Protein AF-A0A5P1E0U4-F1 (afdb_monomer)

Structure (mmCIF, N/CA/C/O backbone):
data_AF-A0A5P1E0U4-F1
#
_entry.id   AF-A0A5P1E0U4-F1
#
loop_
_atom_site.group_PDB
_atom_site.id
_atom_site.type_symbol
_atom_site.label_atom_id
_atom_site.label_alt_id
_atom_site.label_comp_id
_atom_site.label_asym_id
_atom_site.label_entity_id
_atom_site.label_seq_id
_atom_site.pdbx_PDB_ins_code
_atom_site.Cartn_x
_atom_site.Cartn_y
_atom_site.Cartn_z
_atom_site.occupancy
_atom_site.B_iso_or_equiv
_atom_site.auth_seq_id
_atom_site.auth_comp_id
_atom_site.auth_asym_id
_atom_site.auth_atom_id
_atom_site.pdbx_PDB_model_num
ATOM 1 N N . MET A 1 1 ? -29.073 31.171 -30.176 1.00 36.16 1 MET A N 1
ATOM 2 C CA . MET A 1 1 ? -28.224 29.967 -30.060 1.00 36.16 1 MET A CA 1
ATOM 3 C C . MET A 1 1 ? -27.164 30.250 -29.010 1.00 36.16 1 MET A C 1
ATOM 5 O O . MET A 1 1 ? -26.291 31.066 -29.264 1.00 36.16 1 MET A O 1
ATOM 9 N N . ALA A 1 2 ? -27.308 29.684 -27.812 1.00 30.94 2 ALA A N 1
ATOM 10 C CA . ALA A 1 2 ? -26.323 29.817 -26.741 1.00 30.94 2 ALA A CA 1
ATOM 11 C C . ALA A 1 2 ? -25.349 28.634 -26.822 1.00 30.94 2 ALA A C 1
ATOM 13 O O . ALA A 1 2 ? -25.786 27.487 -26.907 1.00 30.94 2 ALA A O 1
ATOM 14 N N . ALA A 1 3 ? -24.048 28.926 -26.853 1.00 30.83 3 ALA A N 1
ATOM 15 C CA . ALA A 1 3 ? -22.994 27.920 -26.882 1.00 30.83 3 ALA A CA 1
ATOM 16 C C . ALA A 1 3 ? -22.966 27.124 -25.561 1.00 30.83 3 ALA A C 1
ATOM 18 O O . ALA A 1 3 ? -23.137 27.721 -24.493 1.00 30.83 3 ALA A O 1
ATOM 19 N N . PRO A 1 4 ? -22.747 25.799 -25.600 1.00 34.47 4 PRO A N 1
ATOM 20 C CA . PRO A 1 4 ? -22.680 24.993 -24.393 1.00 34.47 4 PRO A CA 1
ATOM 21 C C . PRO A 1 4 ? -21.391 25.313 -23.627 1.00 34.47 4 PRO A C 1
ATOM 23 O O . PRO A 1 4 ? -20.289 25.233 -24.168 1.00 34.47 4 PRO A O 1
ATOM 26 N N . GLN A 1 5 ? -21.534 25.683 -22.354 1.00 30.84 5 GLN A N 1
ATOM 27 C CA . GLN A 1 5 ? -20.407 25.843 -21.440 1.00 30.84 5 GLN A CA 1
ATOM 28 C C . GLN A 1 5 ? -19.802 24.469 -21.140 1.00 30.84 5 GLN A C 1
ATOM 30 O O . GLN A 1 5 ? -20.422 23.625 -20.492 1.00 30.84 5 GLN A O 1
ATOM 35 N N . ILE A 1 6 ? -18.577 24.255 -21.614 1.00 38.09 6 ILE A N 1
ATOM 36 C CA . ILE A 1 6 ? -17.740 23.121 -21.229 1.00 38.09 6 ILE A CA 1
ATOM 37 C C . ILE A 1 6 ? -17.381 23.318 -19.752 1.00 38.09 6 ILE A C 1
ATOM 39 O O . ILE A 1 6 ? -16.640 24.240 -19.409 1.00 38.09 6 ILE A O 1
ATOM 43 N N . LYS A 1 7 ? -17.928 22.473 -18.868 1.00 35.12 7 LYS A N 1
ATOM 44 C CA . LYS A 1 7 ? -17.454 22.354 -17.484 1.00 35.12 7 LYS A CA 1
ATOM 45 C C . LYS A 1 7 ? -15.991 21.923 -17.543 1.00 35.12 7 LYS A C 1
ATOM 47 O O . LYS A 1 7 ? -15.702 20.784 -17.891 1.00 35.12 7 LYS A O 1
ATOM 52 N N . GLY A 1 8 ? -15.084 22.850 -17.251 1.00 31.33 8 GLY A N 1
ATOM 53 C CA . GLY A 1 8 ? -13.680 22.530 -17.055 1.00 31.33 8 GLY A CA 1
ATOM 54 C C . GLY A 1 8 ? -13.553 21.567 -15.882 1.00 31.33 8 GLY A C 1
ATOM 55 O O . GLY A 1 8 ? -13.919 21.913 -14.758 1.00 31.33 8 GLY A O 1
ATOM 56 N N . ASP A 1 9 ? -13.065 20.359 -16.153 1.00 34.78 9 ASP A N 1
ATOM 57 C CA . ASP A 1 9 ? -12.584 19.455 -15.119 1.00 34.78 9 ASP A CA 1
ATOM 58 C C . ASP A 1 9 ? -11.524 20.200 -14.306 1.00 34.78 9 ASP A C 1
ATOM 60 O O . ASP A 1 9 ? -10.483 20.601 -14.834 1.00 34.78 9 ASP A O 1
ATOM 64 N N . VAL A 1 10 ? -11.788 20.409 -13.017 1.00 40.38 10 VAL A N 1
ATOM 65 C CA . VAL A 1 10 ? -10.761 20.863 -12.081 1.00 40.38 10 VAL A CA 1
ATOM 66 C C . VAL A 1 10 ? -9.696 19.772 -12.069 1.00 40.38 10 VAL A C 1
ATOM 68 O O . VAL A 1 10 ? -9.921 18.676 -11.552 1.00 40.38 10 VAL A O 1
ATOM 71 N N . VAL A 1 11 ? -8.555 20.042 -12.706 1.00 46.31 11 VAL A N 1
ATOM 72 C CA . VAL A 1 11 ? -7.392 19.159 -12.658 1.00 46.31 11 VAL A CA 1
ATOM 73 C C . VAL A 1 11 ? -6.878 19.210 -11.231 1.00 46.31 11 VAL A C 1
ATOM 75 O O . VAL A 1 11 ? -6.163 20.125 -10.837 1.00 46.31 11 VAL A O 1
ATOM 78 N N . ASP A 1 12 ? -7.313 18.240 -10.444 1.00 55.62 12 ASP A N 1
ATOM 79 C CA . ASP A 1 12 ? -6.811 17.988 -9.109 1.00 55.62 12 ASP A CA 1
ATOM 80 C C . ASP A 1 12 ? -5.329 17.602 -9.230 1.00 55.62 12 ASP A C 1
ATOM 82 O O . ASP A 1 12 ? -4.983 16.504 -9.670 1.00 55.62 12 ASP A O 1
ATOM 86 N N . THR A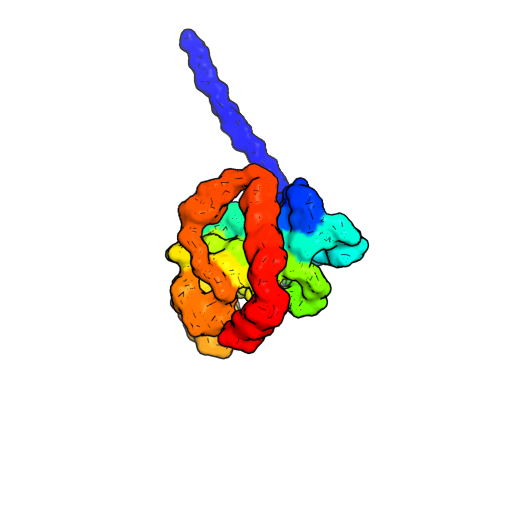 1 13 ? -4.448 18.570 -8.976 1.00 74.00 13 THR A N 1
ATOM 87 C CA . THR A 1 13 ? -2.993 18.433 -9.143 1.0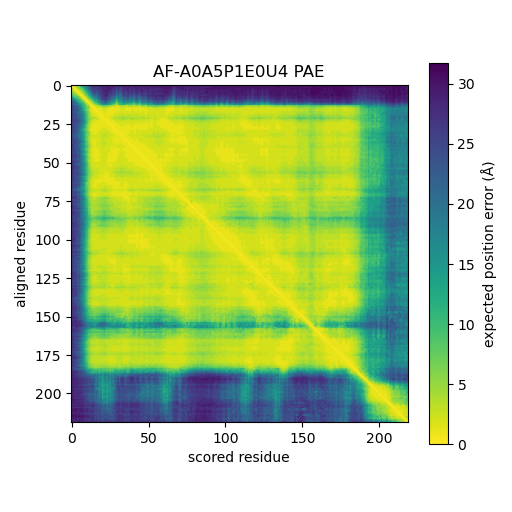0 74.00 13 THR A CA 1
ATOM 88 C C . THR A 1 13 ? -2.356 17.627 -8.019 1.00 74.00 13 THR A C 1
ATOM 90 O O . THR A 1 13 ? -1.194 17.224 -8.129 1.00 74.00 13 THR A O 1
ATOM 93 N N . ASP A 1 14 ? -3.097 17.377 -6.940 1.00 90.25 14 ASP A N 1
ATOM 94 C CA . ASP A 1 14 ? -2.585 16.682 -5.779 1.00 90.25 14 ASP A CA 1
ATOM 95 C C . ASP A 1 14 ? -2.659 15.162 -5.961 1.00 90.25 14 ASP A C 1
ATOM 97 O O . ASP A 1 14 ? -3.725 14.569 -6.114 1.00 90.25 14 ASP A O 1
ATOM 101 N N . GLN A 1 15 ? -1.501 14.506 -5.927 1.00 95.12 15 GLN A N 1
ATOM 102 C CA . GLN A 1 15 ? -1.381 13.070 -6.183 1.00 95.12 15 GLN A CA 1
ATOM 103 C C . GLN A 1 15 ? -1.814 12.206 -4.986 1.00 95.12 15 GLN A C 1
ATOM 105 O O . GLN A 1 15 ? -2.039 11.005 -5.154 1.00 95.12 15 GLN A O 1
ATOM 110 N N . VAL A 1 16 ? -1.941 12.795 -3.789 1.00 97.31 16 VAL A N 1
ATOM 111 C CA . VAL A 1 16 ? -2.485 12.131 -2.593 1.00 97.31 16 VAL A CA 1
ATOM 112 C C . VAL A 1 16 ? -3.471 13.068 -1.907 1.00 97.31 16 VAL A C 1
ATOM 114 O O . VAL A 1 16 ? -3.064 14.038 -1.270 1.00 97.31 16 VAL A O 1
ATOM 117 N N . LEU A 1 17 ? -4.761 12.758 -1.993 1.00 96.81 17 LEU A N 1
ATOM 118 C CA . LEU A 1 17 ? -5.803 13.539 -1.329 1.00 96.81 17 LEU A CA 1
ATOM 119 C C . LEU A 1 17 ? -5.915 13.129 0.129 1.00 96.81 17 LEU A C 1
ATOM 121 O O . LEU A 1 17 ? -5.839 11.943 0.457 1.00 96.81 17 LEU A O 1
ATOM 125 N N . VAL A 1 18 ? -6.123 14.119 0.985 1.00 95.75 18 VAL A N 1
ATOM 126 C CA . VAL A 1 18 ? -6.242 13.944 2.428 1.00 95.75 18 VAL A CA 1
ATOM 127 C C . VAL A 1 18 ? -7.605 14.452 2.859 1.00 95.75 18 VAL A C 1
ATOM 129 O O . VAL A 1 18 ? -7.972 15.585 2.562 1.00 95.75 18 VAL A O 1
ATOM 132 N N . GLU A 1 19 ? -8.349 13.611 3.565 1.00 93.94 19 GLU A N 1
ATOM 133 C CA . GLU A 1 19 ? -9.633 13.974 4.148 1.00 93.94 19 GLU A CA 1
ATOM 134 C C . GLU A 1 19 ? -9.656 13.600 5.632 1.00 93.94 19 GLU A C 1
ATOM 136 O O . GLU A 1 19 ? -9.328 12.474 6.019 1.00 93.94 19 GLU A O 1
ATOM 141 N N . GLU A 1 20 ? -10.054 14.551 6.475 1.00 91.81 20 GLU A N 1
ATOM 142 C CA . GLU A 1 20 ? -10.131 14.369 7.922 1.00 91.81 20 GLU A CA 1
ATOM 143 C C . GLU A 1 20 ? -11.591 14.230 8.352 1.00 91.81 20 GLU A C 1
ATOM 145 O O . GLU A 1 20 ? -12.394 15.151 8.217 1.00 91.81 20 GLU A O 1
ATOM 150 N N . LYS A 1 21 ? -11.945 13.053 8.875 1.00 86.31 21 LYS A N 1
ATOM 151 C CA . LYS A 1 21 ? -13.299 12.726 9.338 1.00 86.31 21 LYS A CA 1
ATOM 152 C C . LYS A 1 21 ? -13.264 12.372 10.813 1.00 86.31 21 LYS A C 1
ATOM 154 O O . LYS A 1 21 ? -13.061 11.216 11.186 1.00 86.31 21 LYS A O 1
ATOM 159 N N . GLY A 1 22 ? -13.421 13.384 11.663 1.00 89.81 22 GLY A N 1
ATOM 160 C CA . GLY A 1 22 ? -13.278 13.226 13.109 1.00 89.81 22 GLY A CA 1
ATOM 161 C C . GLY A 1 22 ? -11.896 12.667 13.461 1.00 89.81 22 GLY A C 1
ATOM 162 O O . GLY A 1 22 ? -10.875 13.300 13.198 1.00 89.81 22 GLY A O 1
ATOM 163 N N . CYS A 1 23 ? -11.853 11.457 14.023 1.00 88.50 23 CYS A N 1
ATOM 164 C CA . CYS A 1 23 ? -10.598 10.788 14.372 1.00 88.50 23 CYS A CA 1
ATOM 165 C C . CYS A 1 23 ? -9.964 9.964 13.237 1.00 88.50 23 CYS A C 1
ATOM 167 O O . CYS A 1 23 ? -8.940 9.309 13.447 1.00 88.50 23 CYS A O 1
ATOM 169 N N . VAL A 1 24 ? -10.561 9.975 12.045 1.00 90.19 24 VAL A N 1
ATOM 170 C CA . VAL A 1 24 ? -10.097 9.211 10.885 1.00 90.19 24 VAL A CA 1
ATOM 171 C C . VAL A 1 24 ? -9.377 10.120 9.900 1.00 90.19 24 VAL A C 1
ATOM 173 O O . VAL A 1 24 ? -9.800 11.252 9.652 1.00 90.19 24 VAL A O 1
ATOM 176 N N . ARG A 1 25 ? -8.283 9.613 9.334 1.00 95.00 25 ARG A N 1
ATOM 177 C CA . ARG A 1 25 ? -7.539 10.238 8.238 1.00 95.00 25 ARG A CA 1
ATOM 178 C C . ARG A 1 25 ? -7.640 9.355 7.008 1.00 95.00 25 ARG A C 1
ATOM 180 O O . ARG A 1 25 ? -7.196 8.211 7.035 1.00 95.00 25 ARG A O 1
ATOM 187 N N . VAL A 1 26 ? -8.255 9.867 5.950 1.00 95.56 26 VAL A N 1
ATOM 188 C CA . VAL A 1 26 ? -8.444 9.146 4.691 1.00 95.56 26 VAL A CA 1
ATOM 189 C C . VAL A 1 26 ? -7.425 9.657 3.682 1.00 95.56 26 VAL A C 1
ATOM 191 O O . VAL A 1 26 ? -7.445 10.825 3.302 1.00 95.56 26 VAL A O 1
ATOM 194 N N . LEU A 1 27 ? -6.539 8.767 3.251 1.00 97.25 27 LEU A N 1
ATOM 195 C CA . LEU A 1 27 ? -5.505 9.001 2.256 1.00 97.25 27 LEU A CA 1
ATOM 196 C C . LEU A 1 27 ? -5.943 8.359 0.939 1.00 97.25 27 LEU A C 1
ATOM 198 O O . LEU A 1 27 ? -6.134 7.145 0.860 1.00 97.25 27 LEU A O 1
ATOM 202 N N . THR A 1 28 ? -6.127 9.174 -0.097 1.00 97.31 28 THR A N 1
ATOM 203 C CA . THR A 1 28 ? -6.562 8.701 -1.417 1.00 97.31 28 THR A CA 1
ATOM 204 C C . THR A 1 28 ? -5.460 8.895 -2.445 1.00 97.31 28 THR A C 1
ATOM 206 O O . THR A 1 28 ? -5.092 10.028 -2.747 1.00 97.31 28 THR A O 1
ATOM 209 N N . LEU A 1 29 ? -4.968 7.803 -3.027 1.00 97.94 29 LEU A N 1
ATOM 210 C CA . LEU A 1 29 ? -4.035 7.850 -4.150 1.00 97.94 29 LEU A CA 1
ATOM 211 C C . LEU A 1 29 ? -4.781 8.365 -5.393 1.00 97.94 29 LEU A C 1
ATOM 213 O O . LEU A 1 29 ? -5.797 7.794 -5.794 1.00 97.94 29 LEU A O 1
ATOM 217 N N . ASN A 1 30 ? -4.313 9.473 -5.970 1.00 97.06 30 ASN A N 1
ATOM 218 C CA . ASN A 1 30 ? -5.029 10.266 -6.976 1.00 97.06 30 ASN A CA 1
ATOM 219 C C . ASN A 1 30 ? -4.198 10.448 -8.254 1.00 97.06 30 ASN A C 1
ATOM 221 O O . ASN A 1 30 ? -3.978 11.553 -8.739 1.00 97.06 30 ASN A O 1
ATOM 225 N N . ARG A 1 31 ? -3.745 9.333 -8.832 1.00 96.56 31 ARG A N 1
ATOM 226 C CA . ARG A 1 31 ? -3.179 9.271 -10.190 1.00 96.56 31 ARG A CA 1
ATOM 227 C C . ARG A 1 31 ? -3.904 8.206 -11.027 1.00 96.56 31 ARG A C 1
ATOM 229 O O . ARG A 1 31 ? -3.262 7.298 -11.558 1.00 96.56 31 ARG A O 1
ATOM 236 N N . PRO A 1 32 ? -5.240 8.289 -11.195 1.00 96.00 32 PRO A N 1
ATOM 237 C CA . PRO A 1 32 ? -6.030 7.218 -11.813 1.00 96.00 32 PRO A CA 1
ATOM 238 C C . PRO A 1 32 ? -5.604 6.896 -13.254 1.00 96.00 32 PRO A C 1
ATOM 240 O O . PRO A 1 32 ? -5.688 5.745 -13.682 1.00 96.00 32 PRO A O 1
ATOM 243 N N . ARG A 1 33 ? -5.092 7.891 -13.998 1.00 94.75 33 ARG A N 1
ATOM 244 C CA . ARG A 1 33 ? -4.566 7.710 -15.364 1.00 94.75 33 ARG A CA 1
ATOM 245 C C . ARG A 1 33 ? -3.331 6.801 -15.408 1.00 94.75 33 ARG A C 1
ATOM 247 O O . ARG A 1 33 ? -3.153 6.090 -16.388 1.00 94.75 33 ARG A O 1
ATOM 254 N N . GLN A 1 34 ? -2.521 6.794 -14.348 1.00 95.81 34 GLN A N 1
ATOM 255 C CA . GLN A 1 34 ? -1.357 5.916 -14.174 1.00 95.81 34 GLN A CA 1
ATOM 256 C C . GLN A 1 34 ? -1.650 4.769 -13.197 1.00 95.81 34 GLN A C 1
ATOM 258 O O . GLN A 1 34 ? -0.733 4.256 -12.567 1.00 95.81 34 GLN A O 1
ATOM 263 N N . LEU A 1 35 ? -2.923 4.389 -13.018 1.00 96.44 35 LEU A N 1
ATOM 264 C CA . LEU A 1 35 ? -3.323 3.324 -12.086 1.00 96.44 35 LEU A CA 1
ATOM 265 C C . LEU A 1 35 ? -2.804 3.537 -10.653 1.00 96.44 35 LEU A C 1
ATOM 267 O O . LEU A 1 35 ? -2.487 2.581 -9.948 1.00 96.44 35 LEU A O 1
ATOM 271 N N . ASN A 1 36 ? -2.702 4.800 -10.236 1.00 97.56 36 ASN A N 1
ATOM 272 C CA . ASN A 1 36 ? -2.176 5.202 -8.935 1.00 97.56 36 ASN A CA 1
ATOM 273 C C . ASN A 1 36 ? -0.736 4.737 -8.663 1.00 97.56 36 ASN A C 1
ATOM 275 O O . ASN A 1 36 ? -0.371 4.573 -7.504 1.00 97.56 36 ASN A O 1
ATOM 279 N N . ALA A 1 37 ? 0.083 4.569 -9.709 1.00 96.69 37 ALA A N 1
ATOM 280 C CA . ALA A 1 37 ? 1.499 4.251 -9.555 1.00 96.69 37 ALA A CA 1
ATOM 281 C C . ALA A 1 37 ? 2.215 5.274 -8.650 1.00 96.69 37 ALA A C 1
ATOM 283 O O . ALA A 1 37 ? 2.064 6.493 -8.828 1.00 96.69 37 ALA A O 1
ATOM 284 N N . LEU A 1 38 ? 2.996 4.781 -7.687 1.00 96.31 38 LEU A N 1
ATOM 285 C CA . LEU A 1 38 ? 3.675 5.586 -6.675 1.00 96.31 38 LEU A CA 1
ATOM 286 C C . LEU A 1 38 ? 4.815 6.386 -7.305 1.00 96.31 38 LEU A C 1
ATOM 288 O O . LEU A 1 38 ? 5.848 5.839 -7.690 1.00 96.31 38 LEU A O 1
ATOM 292 N N . SER A 1 39 ? 4.631 7.703 -7.388 1.00 95.25 39 SER A N 1
ATOM 293 C CA . SER A 1 39 ? 5.715 8.629 -7.709 1.00 95.25 39 SER A CA 1
ATOM 294 C C . SER A 1 39 ? 6.583 8.900 -6.476 1.00 95.25 39 SER A C 1
ATOM 296 O O . SER A 1 39 ? 6.133 8.762 -5.336 1.00 95.25 39 SER A O 1
ATOM 298 N N . SER A 1 40 ? 7.794 9.417 -6.696 1.00 94.19 40 SER A N 1
ATOM 299 C CA . SER A 1 40 ? 8.645 9.951 -5.620 1.00 94.19 40 SER A CA 1
ATOM 300 C C . SER A 1 40 ? 7.906 10.981 -4.747 1.00 94.19 40 SER A C 1
ATOM 302 O O . SER A 1 40 ? 7.976 10.946 -3.519 1.00 94.19 40 SER A O 1
ATOM 304 N N . GLN A 1 41 ? 7.113 11.860 -5.371 1.00 94.88 41 GLN A N 1
ATOM 305 C CA . GLN A 1 41 ? 6.333 12.878 -4.666 1.00 94.88 41 GLN A CA 1
ATOM 306 C C . GLN A 1 41 ? 5.252 12.259 -3.770 1.00 94.88 41 GLN A C 1
ATOM 308 O O . GLN A 1 41 ? 5.063 12.718 -2.642 1.00 94.88 41 GLN A O 1
ATOM 313 N N . MET A 1 42 ? 4.563 11.216 -4.244 1.00 97.19 42 MET A N 1
ATOM 314 C CA . MET A 1 42 ? 3.572 10.490 -3.447 1.00 97.19 42 MET A CA 1
ATOM 315 C C . MET A 1 42 ? 4.224 9.806 -2.252 1.00 97.19 42 MET A C 1
ATOM 317 O O . MET A 1 42 ? 3.737 9.971 -1.138 1.00 97.19 42 MET A O 1
ATOM 321 N N . ILE A 1 43 ? 5.341 9.102 -2.461 1.00 97.12 43 ILE A N 1
ATOM 322 C CA . ILE A 1 43 ? 6.070 8.394 -1.398 1.00 97.12 43 ILE A CA 1
ATOM 323 C C . ILE A 1 43 ? 6.495 9.379 -0.302 1.00 97.12 43 ILE A C 1
ATOM 325 O O . ILE A 1 43 ? 6.168 9.190 0.868 1.00 97.12 43 ILE A O 1
ATOM 329 N N . LEU A 1 44 ? 7.141 10.487 -0.676 1.00 97.00 44 LEU A N 1
ATOM 330 C CA . LEU A 1 44 ? 7.568 11.518 0.276 1.00 97.00 44 LEU A CA 1
ATOM 331 C C . LEU A 1 44 ? 6.388 12.179 1.000 1.00 97.00 44 LEU A C 1
ATOM 333 O O . LEU A 1 44 ? 6.498 12.528 2.177 1.00 97.00 44 LEU A O 1
ATOM 337 N N . LYS A 1 45 ? 5.255 12.370 0.317 1.00 97.62 45 LYS A N 1
ATOM 338 C CA . LYS A 1 45 ? 4.044 12.911 0.938 1.00 97.62 45 LYS A CA 1
ATOM 339 C C . LYS A 1 45 ? 3.434 11.923 1.932 1.00 97.62 45 LYS A C 1
ATOM 341 O O . LYS A 1 45 ? 3.097 12.333 3.039 1.00 97.62 45 LYS A O 1
ATOM 346 N N . LEU A 1 46 ? 3.340 10.642 1.579 1.00 97.88 46 LEU A N 1
ATOM 347 C CA . LEU A 1 46 ? 2.858 9.593 2.477 1.00 97.88 46 LEU A CA 1
ATOM 348 C C . LEU A 1 46 ? 3.758 9.479 3.712 1.00 97.88 46 LEU A C 1
ATOM 350 O O . LEU A 1 46 ? 3.241 9.526 4.821 1.00 97.88 46 LEU A O 1
ATOM 354 N N . LEU A 1 47 ? 5.085 9.472 3.551 1.00 97.56 47 LEU A N 1
ATOM 355 C CA . LEU A 1 47 ? 6.035 9.487 4.673 1.00 97.56 47 LEU A CA 1
ATOM 356 C C . LEU A 1 47 ? 5.754 10.624 5.663 1.00 97.56 47 LEU A C 1
ATOM 358 O O . LEU A 1 47 ? 5.673 10.401 6.874 1.00 97.56 47 LEU A O 1
ATOM 362 N N . LYS A 1 48 ? 5.561 11.844 5.148 1.00 97.94 48 LYS A N 1
ATOM 363 C CA . LYS A 1 48 ? 5.218 13.013 5.970 1.00 97.94 48 LYS A CA 1
ATOM 364 C C . LYS A 1 48 ? 3.885 12.824 6.692 1.00 97.94 48 LYS A C 1
ATOM 366 O O . LYS A 1 48 ? 3.811 13.107 7.884 1.00 97.94 48 LYS A O 1
ATOM 371 N N . LEU A 1 49 ? 2.858 12.337 5.995 1.00 97.75 49 LEU A N 1
ATOM 372 C CA . LEU A 1 49 ? 1.521 12.133 6.559 1.00 97.75 49 LEU A CA 1
ATOM 373 C C . LEU A 1 49 ? 1.515 11.052 7.642 1.00 97.75 49 LEU A C 1
ATOM 375 O O . LEU A 1 49 ? 1.020 11.308 8.734 1.00 97.75 49 LEU A O 1
ATOM 379 N N . PHE A 1 50 ? 2.110 9.884 7.390 1.00 97.38 50 PHE A N 1
ATOM 380 C CA . PHE A 1 50 ? 2.205 8.811 8.383 1.00 97.38 50 PHE A CA 1
ATOM 381 C C . PHE A 1 50 ? 2.980 9.273 9.622 1.00 97.38 50 PHE A C 1
ATOM 383 O O . PHE A 1 50 ? 2.493 9.120 10.742 1.00 97.38 50 PHE A O 1
ATOM 390 N N . THR A 1 51 ? 4.123 9.939 9.443 1.00 97.06 51 THR A N 1
ATOM 391 C CA . THR A 1 51 ? 4.921 10.453 10.570 1.00 97.06 51 THR A CA 1
ATOM 392 C C . THR A 1 51 ? 4.171 11.524 11.371 1.00 97.06 51 THR A C 1
ATOM 394 O O . THR A 1 51 ? 4.245 11.557 12.601 1.00 97.06 51 THR A O 1
ATOM 397 N N . ALA A 1 52 ? 3.444 12.418 10.694 1.00 97.25 52 ALA A N 1
ATOM 398 C CA . ALA A 1 52 ? 2.658 13.461 11.348 1.00 97.25 52 ALA A CA 1
ATOM 399 C C . ALA A 1 52 ? 1.465 12.868 12.110 1.00 97.25 52 ALA A C 1
ATOM 401 O O . ALA A 1 52 ? 1.271 13.164 13.291 1.00 97.25 52 ALA A O 1
ATOM 402 N N . TYR A 1 53 ? 0.702 11.985 11.465 1.00 97.19 53 TYR A N 1
ATOM 403 C CA . TYR A 1 53 ? -0.483 11.381 12.063 1.00 97.19 53 TYR A CA 1
ATOM 404 C C . TYR A 1 53 ? -0.172 10.384 13.159 1.00 97.19 53 TYR A C 1
ATOM 406 O O . TYR A 1 53 ? -1.038 10.146 13.991 1.00 97.19 53 TYR A O 1
ATOM 414 N N . GLU A 1 54 ? 1.045 9.857 13.245 1.00 94.88 54 GLU A N 1
ATOM 415 C CA . GLU A 1 54 ? 1.451 9.048 14.390 1.00 94.88 54 GLU A CA 1
ATOM 416 C C . GLU A 1 54 ? 1.485 9.889 15.673 1.00 94.88 54 GLU A C 1
ATOM 418 O O . GLU A 1 54 ? 0.947 9.485 16.706 1.00 94.88 54 GLU A O 1
ATOM 423 N N . LYS A 1 55 ? 2.015 11.111 15.574 1.00 95.88 55 LYS A N 1
ATOM 424 C CA . LYS A 1 55 ? 2.153 12.054 16.693 1.00 95.88 55 LYS A CA 1
ATOM 425 C C . LYS A 1 55 ? 0.862 12.810 17.015 1.00 95.88 55 LYS A C 1
ATOM 427 O O . LYS A 1 55 ? 0.726 13.325 18.120 1.00 95.88 55 LYS A O 1
ATOM 432 N N . ASP A 1 56 ? -0.087 12.869 16.083 1.00 96.56 56 ASP A N 1
ATOM 433 C CA . ASP A 1 56 ? -1.369 13.556 16.266 1.00 96.56 56 ASP A CA 1
ATOM 434 C C . ASP A 1 56 ? -2.319 12.747 17.177 1.00 96.56 56 ASP A C 1
ATOM 436 O O . ASP A 1 56 ? -2.814 11.693 16.766 1.00 96.56 56 ASP A O 1
ATOM 440 N N . PRO A 1 57 ? -2.647 13.204 18.401 1.00 94.50 57 PRO A N 1
ATOM 441 C CA . PRO A 1 57 ? -3.538 12.468 19.295 1.00 94.50 57 PRO A CA 1
ATOM 442 C C . PRO A 1 57 ? -4.982 12.381 18.779 1.00 94.50 57 PRO A C 1
ATOM 444 O O . PRO A 1 57 ? -5.725 11.512 19.246 1.00 94.50 57 PRO A O 1
ATOM 447 N N . THR A 1 58 ? -5.388 13.240 17.841 1.00 93.88 58 THR A N 1
ATOM 448 C CA . THR A 1 58 ? -6.739 13.252 17.267 1.00 93.88 58 THR A CA 1
ATOM 449 C C . THR A 1 58 ? -6.903 12.206 16.163 1.00 93.88 58 THR A C 1
ATOM 451 O O . THR A 1 58 ? -7.981 11.627 16.034 1.00 93.88 58 THR A O 1
ATOM 454 N N . ALA A 1 59 ? -5.832 11.871 15.437 1.00 93.81 59 ALA A N 1
ATOM 455 C CA . ALA A 1 59 ? -5.813 10.764 14.488 1.00 93.81 59 ALA A CA 1
ATOM 456 C C . ALA A 1 59 ? -5.744 9.421 15.237 1.00 93.81 59 ALA A C 1
ATOM 458 O O . ALA A 1 59 ? -4.778 9.130 15.948 1.00 93.81 59 ALA A O 1
ATOM 459 N N . LYS A 1 60 ? -6.779 8.591 15.085 1.00 91.25 60 LYS A N 1
ATOM 460 C CA . LYS A 1 60 ? -6.888 7.252 15.694 1.00 91.25 60 LYS A CA 1
ATOM 461 C C . LYS A 1 60 ? -6.883 6.119 14.669 1.00 91.25 60 LYS A C 1
ATOM 463 O O . LYS A 1 60 ? -6.609 4.985 15.045 1.00 91.25 60 LYS A O 1
ATOM 468 N N . LEU A 1 61 ? -7.192 6.418 13.410 1.00 90.56 61 LEU A N 1
ATOM 469 C CA . LEU A 1 61 ? -7.311 5.445 12.327 1.00 90.56 61 LEU A CA 1
ATOM 470 C C . LEU A 1 61 ? -6.885 6.090 11.010 1.00 90.56 61 LEU A C 1
ATOM 472 O O . LEU A 1 61 ? -7.333 7.195 10.692 1.00 90.56 61 LEU A O 1
ATOM 476 N N . LEU A 1 62 ? -6.065 5.381 10.240 1.00 96.06 62 LEU A N 1
ATOM 477 C CA . LEU A 1 62 ? -5.749 5.750 8.865 1.00 96.06 62 LEU A CA 1
ATOM 478 C C . LEU A 1 62 ? -6.499 4.823 7.911 1.00 96.06 62 LEU A C 1
ATOM 480 O O . LEU A 1 62 ? -6.549 3.611 8.108 1.00 96.06 62 LEU A O 1
ATOM 484 N N . ILE A 1 63 ? -7.073 5.401 6.866 1.00 95.75 63 ILE A N 1
ATOM 485 C CA . ILE A 1 63 ? -7.679 4.674 5.757 1.00 95.75 63 ILE A CA 1
ATOM 486 C C . ILE A 1 63 ? -6.885 5.007 4.507 1.00 95.75 63 ILE A C 1
ATOM 488 O O . ILE A 1 63 ? -6.692 6.182 4.212 1.00 95.75 63 ILE A O 1
ATOM 492 N N . MET A 1 64 ? -6.480 3.996 3.746 1.00 96.56 64 MET A N 1
ATOM 493 C CA . MET A 1 64 ? -5.860 4.180 2.443 1.00 96.56 64 MET A CA 1
ATOM 494 C C . MET A 1 64 ? -6.718 3.573 1.341 1.00 96.56 64 MET A C 1
ATOM 496 O O . MET A 1 64 ? -7.182 2.437 1.449 1.00 96.56 64 MET A O 1
ATOM 500 N N . LYS A 1 65 ? -6.931 4.335 0.269 1.00 95.56 65 LYS A N 1
ATOM 501 C CA . LYS A 1 65 ? -7.692 3.902 -0.909 1.00 95.56 65 LYS A CA 1
ATOM 502 C C . LYS A 1 65 ? -7.102 4.489 -2.190 1.00 95.56 65 LYS A C 1
ATOM 504 O O . LYS A 1 65 ? -6.428 5.515 -2.151 1.00 95.56 65 LYS A O 1
ATOM 509 N N . GLY A 1 66 ? -7.381 3.866 -3.328 1.00 96.00 66 GLY A N 1
ATOM 510 C CA . GLY A 1 66 ? -7.072 4.428 -4.644 1.00 96.00 66 GLY A CA 1
ATOM 511 C C . GLY A 1 66 ? -8.301 5.059 -5.289 1.00 96.00 66 GLY A C 1
ATOM 512 O O . GLY A 1 66 ? -9.428 4.618 -5.065 1.00 96.00 66 GLY A O 1
ATOM 513 N N . LYS A 1 67 ? -8.098 6.104 -6.092 1.00 94.62 67 LYS A N 1
ATOM 514 C CA . LYS A 1 67 ? -9.144 6.667 -6.951 1.00 94.62 67 LYS A CA 1
ATOM 515 C C . LYS A 1 67 ? -9.197 5.919 -8.281 1.00 94.62 67 LYS A C 1
ATOM 517 O O . LYS A 1 67 ? -8.165 5.676 -8.906 1.00 94.62 67 LYS A O 1
ATOM 522 N N . GLY A 1 68 ? -10.405 5.650 -8.769 1.00 92.94 68 GLY A N 1
ATOM 523 C CA . GLY A 1 68 ? -10.626 5.017 -10.068 1.00 92.94 68 GLY A CA 1
ATOM 524 C C . GLY A 1 68 ? -10.485 3.496 -10.016 1.00 92.94 68 GLY A C 1
ATOM 525 O O . GLY A 1 68 ? -10.882 2.864 -9.046 1.00 92.94 68 GLY A O 1
ATOM 526 N N . ARG A 1 69 ? -9.950 2.903 -11.088 1.00 94.00 69 ARG A N 1
ATOM 527 C CA . ARG A 1 69 ? -9.972 1.444 -11.321 1.00 94.00 69 ARG A CA 1
ATOM 528 C C . ARG A 1 69 ? -8.870 0.637 -10.620 1.00 94.00 69 ARG A C 1
ATOM 530 O O . ARG A 1 69 ? -8.742 -0.554 -10.881 1.00 94.00 69 ARG A O 1
ATOM 537 N N . ALA A 1 70 ? -8.016 1.280 -9.834 1.00 96.69 70 ALA A N 1
ATOM 538 C CA . ALA A 1 70 ? -6.901 0.625 -9.163 1.00 96.69 70 ALA A CA 1
ATOM 539 C C . ALA A 1 70 ? -6.703 1.211 -7.775 1.00 96.69 70 ALA A C 1
ATOM 541 O O . ALA A 1 70 ? -6.848 2.420 -7.587 1.00 96.69 70 ALA A O 1
ATOM 542 N N . PHE A 1 71 ? -6.277 0.372 -6.839 1.00 97.56 71 PHE A N 1
ATOM 543 C CA . PHE A 1 71 ? -5.717 0.849 -5.592 1.00 97.56 71 PHE A CA 1
ATOM 544 C C . PHE A 1 71 ? -4.356 1.488 -5.884 1.00 97.56 71 PHE A C 1
ATOM 546 O O . PHE A 1 71 ? -4.208 2.698 -5.729 1.00 97.56 71 PHE A O 1
ATOM 553 N N . CYS A 1 72 ? -3.408 0.688 -6.380 1.00 97.62 72 CYS A N 1
ATOM 554 C CA . CYS A 1 72 ? -2.065 1.101 -6.779 1.00 97.62 72 CYS A CA 1
ATOM 555 C C . CYS A 1 72 ? -1.392 -0.014 -7.594 1.00 97.62 72 CYS A C 1
ATOM 557 O O . CYS A 1 72 ? -1.249 -1.136 -7.111 1.00 97.62 72 CYS A O 1
ATOM 559 N N . ALA A 1 73 ? -0.941 0.301 -8.809 1.00 95.25 73 ALA A N 1
ATOM 560 C CA . ALA A 1 73 ? -0.274 -0.650 -9.705 1.00 95.25 73 ALA A CA 1
ATOM 561 C C . ALA A 1 73 ? 1.260 -0.720 -9.543 1.00 95.25 73 ALA A C 1
ATOM 563 O O . ALA A 1 73 ? 1.946 -1.175 -10.454 1.00 95.25 73 ALA A O 1
ATOM 564 N N . GLY A 1 74 ? 1.801 -0.266 -8.410 1.00 92.81 74 GLY A N 1
ATOM 565 C CA . GLY A 1 74 ? 3.229 -0.353 -8.095 1.00 92.81 74 GLY A CA 1
ATOM 566 C C . GLY A 1 74 ? 3.957 0.982 -8.134 1.00 92.81 74 GLY A C 1
ATOM 567 O O . GLY A 1 74 ? 3.341 2.045 -8.162 1.00 92.81 74 GLY A O 1
ATOM 568 N N . SER A 1 75 ? 5.284 0.934 -8.089 1.00 91.62 75 SER A N 1
ATOM 569 C CA . SER A 1 75 ? 6.133 2.123 -8.195 1.00 91.62 75 SER A CA 1
ATOM 570 C C . SER A 1 75 ? 6.170 2.637 -9.635 1.00 91.62 75 SER A C 1
ATOM 572 O O . SER A 1 75 ? 6.015 1.870 -10.584 1.00 91.62 75 SER A O 1
ATOM 574 N N . ASP A 1 76 ? 6.394 3.937 -9.826 1.00 91.69 76 ASP A N 1
ATOM 575 C CA . ASP A 1 76 ? 6.549 4.544 -11.154 1.00 91.69 76 ASP A CA 1
ATOM 576 C C . ASP A 1 76 ? 7.928 4.196 -11.760 1.00 91.69 76 ASP A C 1
ATOM 578 O O . ASP A 1 76 ? 8.830 5.032 -11.869 1.00 91.69 76 ASP A O 1
ATOM 582 N N . VAL A 1 77 ? 8.115 2.916 -12.111 1.00 87.50 77 VAL A N 1
ATOM 583 C CA . VAL A 1 77 ? 9.389 2.364 -12.605 1.00 87.50 77 VAL A CA 1
ATOM 584 C C . VAL A 1 77 ? 9.807 3.032 -13.913 1.00 87.50 77 VAL A C 1
ATOM 586 O O . VAL A 1 77 ? 10.994 3.247 -14.124 1.00 87.50 77 VAL A O 1
ATOM 589 N N . SER A 1 78 ? 8.860 3.467 -14.753 1.00 88.94 78 SER A N 1
ATOM 590 C CA . SER A 1 78 ? 9.178 4.205 -15.983 1.00 88.94 78 SER A CA 1
ATOM 591 C C . SER A 1 78 ? 9.971 5.484 -15.698 1.00 88.94 78 SER A C 1
ATOM 593 O O . SER A 1 78 ? 10.922 5.785 -16.421 1.00 88.94 78 SER A O 1
ATOM 595 N N . ALA A 1 79 ? 9.606 6.232 -14.651 1.00 86.94 79 ALA A N 1
ATOM 596 C CA . ALA A 1 79 ? 10.341 7.428 -14.246 1.00 86.94 79 ALA A CA 1
ATOM 597 C C . ALA A 1 79 ? 11.738 7.079 -13.701 1.00 86.94 79 ALA A C 1
ATOM 599 O O . ALA A 1 79 ? 12.713 7.781 -13.983 1.00 86.94 79 ALA A O 1
ATOM 600 N N . VAL A 1 80 ? 11.850 5.969 -12.965 1.00 87.50 80 VAL A N 1
ATOM 601 C CA . VAL A 1 80 ? 13.128 5.469 -12.438 1.00 87.50 80 VAL A CA 1
ATOM 602 C C . VAL A 1 80 ? 14.065 5.044 -13.569 1.00 87.50 80 VAL A C 1
ATOM 604 O O . VAL A 1 80 ? 15.202 5.511 -13.624 1.00 87.50 80 VAL A O 1
ATOM 607 N N . THR A 1 81 ? 13.589 4.223 -14.507 1.00 88.12 81 THR A N 1
ATOM 608 C CA . THR A 1 81 ? 14.354 3.785 -15.680 1.00 88.12 81 THR A CA 1
ATOM 609 C C . THR A 1 81 ? 14.832 4.981 -16.494 1.00 88.12 81 THR A C 1
ATOM 611 O O . THR A 1 81 ? 16.008 5.042 -16.840 1.00 88.12 81 THR A O 1
ATOM 614 N N . HIS A 1 82 ? 13.967 5.973 -16.733 1.00 90.00 82 HIS A N 1
ATOM 615 C CA . HIS A 1 82 ? 14.347 7.188 -17.452 1.00 90.00 82 HIS A CA 1
ATOM 616 C C . HIS A 1 82 ? 15.507 7.925 -16.764 1.00 90.00 82 HIS A C 1
ATOM 618 O O . HIS A 1 82 ? 16.512 8.237 -17.403 1.00 90.00 82 HIS A O 1
ATOM 624 N N . SER A 1 83 ? 15.421 8.115 -15.444 1.00 88.69 83 SER A N 1
ATOM 625 C CA . SER A 1 83 ? 16.489 8.737 -14.654 1.00 88.69 83 SER A CA 1
ATOM 626 C C . S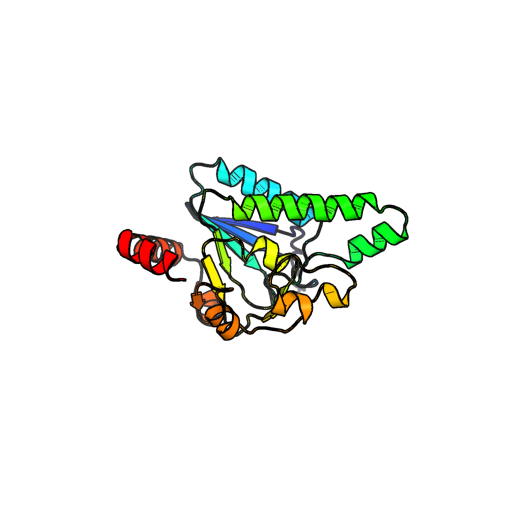ER A 1 83 ? 17.803 7.948 -14.724 1.00 88.69 83 SER A C 1
ATOM 628 O O . SER A 1 83 ? 18.871 8.537 -14.891 1.00 88.69 83 SER A O 1
ATOM 630 N N . ILE A 1 84 ? 17.743 6.614 -14.644 1.00 88.94 84 ILE A N 1
ATOM 631 C CA . ILE A 1 84 ? 18.923 5.741 -14.758 1.00 88.94 84 ILE A CA 1
ATOM 632 C C . ILE A 1 84 ? 19.562 5.868 -16.146 1.00 88.94 84 ILE A C 1
ATOM 634 O O . ILE A 1 84 ? 20.775 6.041 -16.237 1.00 88.94 84 ILE A O 1
ATOM 638 N N . THR A 1 85 ? 18.766 5.848 -17.221 1.00 91.19 85 THR A N 1
ATOM 639 C CA . THR A 1 85 ? 19.280 5.979 -18.599 1.00 91.19 85 THR A CA 1
ATOM 640 C C . THR A 1 85 ? 19.953 7.326 -18.871 1.00 91.19 85 THR A C 1
ATOM 642 O O . THR A 1 85 ? 20.799 7.419 -19.752 1.00 91.19 85 THR A O 1
ATOM 645 N N . GLN A 1 86 ? 19.630 8.355 -18.084 1.00 92.31 86 GLN A N 1
ATOM 646 C CA . GLN A 1 86 ? 20.267 9.674 -18.132 1.00 92.31 86 GLN A CA 1
ATOM 647 C C . GLN A 1 86 ? 21.515 9.786 -17.238 1.00 92.31 86 GLN A C 1
ATOM 649 O O . GLN A 1 86 ? 22.079 10.866 -17.099 1.00 92.31 86 GLN A O 1
ATOM 654 N N . GLY A 1 87 ? 21.955 8.690 -16.611 1.00 91.62 87 GLY A N 1
ATOM 655 C CA . GLY A 1 87 ? 23.109 8.670 -15.706 1.00 91.62 87 GLY A CA 1
ATOM 656 C C . GLY A 1 87 ? 22.786 9.072 -14.263 1.00 91.62 87 GLY A C 1
ATOM 657 O O . GLY A 1 87 ? 23.670 9.069 -13.408 1.00 91.62 87 GLY A O 1
ATOM 658 N N . HIS A 1 88 ? 21.523 9.359 -13.947 1.00 91.31 88 HIS A N 1
ATOM 659 C CA . HIS A 1 88 ? 21.070 9.742 -12.610 1.00 91.31 88 HIS A CA 1
ATOM 660 C C . HIS A 1 88 ? 20.539 8.532 -11.828 1.00 91.31 88 HIS A C 1
ATOM 662 O O . HIS A 1 88 ? 19.380 8.494 -11.403 1.00 91.31 88 HIS A O 1
ATOM 668 N N . TRP A 1 89 ? 21.386 7.518 -11.639 1.00 89.00 89 TRP A N 1
ATOM 669 C CA . TRP A 1 89 ? 21.016 6.273 -10.955 1.00 89.00 89 TRP A CA 1
ATOM 670 C C . TRP A 1 89 ? 20.685 6.473 -9.467 1.00 89.00 89 TRP A C 1
ATOM 672 O O . TRP A 1 89 ? 19.815 5.789 -8.926 1.00 89.00 89 TRP A O 1
ATOM 682 N N . THR A 1 90 ? 21.318 7.453 -8.815 1.00 91.38 90 THR A N 1
ATOM 683 C CA . THR A 1 90 ? 21.087 7.790 -7.400 1.00 91.38 90 THR A CA 1
ATOM 684 C C . THR A 1 90 ? 19.651 8.225 -7.132 1.00 91.38 90 THR A C 1
ATOM 686 O O . THR A 1 90 ? 19.109 7.925 -6.073 1.00 91.38 90 THR A O 1
ATOM 689 N N . ASN A 1 91 ? 18.988 8.864 -8.098 1.00 87.62 91 ASN A N 1
ATOM 690 C CA . ASN A 1 91 ? 17.574 9.218 -7.979 1.00 87.62 91 ASN A CA 1
ATOM 691 C C . ASN A 1 91 ? 16.692 7.969 -7.883 1.00 87.62 91 ASN A C 1
ATOM 693 O O . ASN A 1 91 ? 15.792 7.927 -7.049 1.00 87.62 91 ASN A O 1
ATOM 697 N N . GLY A 1 92 ? 16.968 6.947 -8.700 1.00 85.44 92 GLY A N 1
ATOM 698 C CA . GLY A 1 92 ? 16.264 5.666 -8.641 1.00 85.44 92 GLY A CA 1
ATOM 699 C C . GLY A 1 92 ? 16.463 4.975 -7.295 1.00 85.44 92 GLY A C 1
ATOM 700 O O . GLY A 1 92 ? 15.490 4.593 -6.648 1.00 85.44 92 GLY A O 1
ATOM 701 N N . ALA A 1 93 ? 17.713 4.913 -6.827 1.00 88.19 93 ALA A N 1
ATOM 702 C CA . ALA A 1 93 ? 18.039 4.380 -5.506 1.00 88.19 93 ALA A CA 1
ATOM 703 C C . ALA A 1 93 ? 17.307 5.135 -4.380 1.00 88.19 93 ALA A C 1
ATOM 705 O O . ALA A 1 93 ? 16.741 4.510 -3.488 1.00 88.19 93 ALA A O 1
ATOM 706 N N . ASN A 1 94 ? 17.238 6.468 -4.456 1.00 90.88 94 ASN A N 1
ATOM 707 C CA . ASN A 1 94 ? 16.529 7.297 -3.481 1.00 90.88 94 ASN A CA 1
ATOM 708 C C . ASN A 1 94 ? 15.013 7.053 -3.478 1.00 90.88 94 ASN A C 1
ATOM 710 O O . ASN A 1 94 ? 14.391 7.122 -2.419 1.00 90.88 94 ASN A O 1
ATOM 714 N N . VAL A 1 95 ? 14.396 6.780 -4.633 1.00 90.50 95 VAL A N 1
ATOM 715 C CA . VAL A 1 95 ? 12.963 6.445 -4.699 1.00 90.50 95 VAL A CA 1
ATOM 716 C C . VAL A 1 95 ? 12.688 5.158 -3.930 1.00 90.50 95 VAL A C 1
ATOM 718 O O . VAL A 1 95 ? 11.842 5.164 -3.038 1.00 90.50 95 VAL A O 1
ATOM 721 N N . PHE A 1 96 ? 13.443 4.093 -4.210 1.00 89.19 96 PHE A N 1
ATOM 722 C CA . PHE A 1 96 ? 13.276 2.817 -3.514 1.00 89.19 96 PHE A CA 1
ATOM 723 C C . PHE A 1 96 ? 13.643 2.913 -2.034 1.00 89.19 96 PHE A C 1
ATOM 725 O O . PHE A 1 96 ? 12.903 2.410 -1.200 1.00 89.19 96 PHE A O 1
ATOM 732 N N . TRP A 1 97 ? 14.710 3.635 -1.682 1.00 93.25 97 TRP A N 1
ATOM 733 C CA . TRP A 1 97 ? 15.076 3.891 -0.286 1.00 93.25 97 TRP A CA 1
ATOM 734 C C . TRP A 1 97 ? 13.919 4.510 0.507 1.00 93.25 97 TRP A C 1
ATOM 736 O O . TRP A 1 97 ? 13.541 4.011 1.565 1.00 93.25 97 TRP A O 1
ATOM 746 N N . ASN A 1 98 ? 13.311 5.573 -0.024 1.00 95.31 98 ASN A N 1
ATOM 747 C CA . ASN A 1 98 ? 12.166 6.213 0.622 1.00 95.31 98 ASN A CA 1
ATOM 748 C C . ASN A 1 98 ? 10.935 5.301 0.655 1.00 95.31 98 ASN A C 1
ATOM 750 O O . ASN A 1 98 ? 10.170 5.354 1.615 1.00 95.31 98 ASN A O 1
ATOM 754 N N . GLN A 1 99 ? 10.742 4.470 -0.369 1.00 93.81 99 GLN A N 1
ATOM 755 C CA . GLN A 1 99 ? 9.639 3.521 -0.392 1.00 93.81 99 GLN A CA 1
ATOM 756 C C . GLN A 1 99 ? 9.792 2.436 0.678 1.00 93.81 99 GLN A C 1
ATOM 758 O O . GLN A 1 99 ? 8.860 2.227 1.442 1.00 93.81 99 GLN A O 1
ATOM 763 N N . TYR A 1 100 ? 10.975 1.838 0.830 1.00 93.25 100 TYR A N 1
ATOM 764 C CA . TYR A 1 100 ? 11.217 0.856 1.891 1.00 93.25 100 TYR A CA 1
ATOM 765 C C . TYR A 1 100 ? 11.084 1.462 3.292 1.00 93.25 100 TYR A C 1
ATOM 767 O O . TYR A 1 100 ? 10.574 0.807 4.199 1.00 93.25 100 TYR A O 1
ATOM 775 N N . ILE 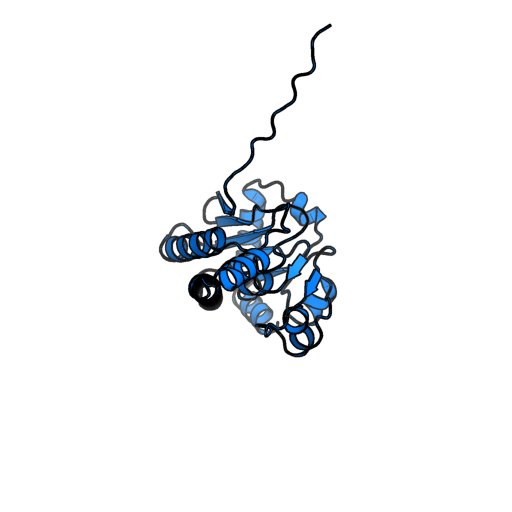A 1 101 ? 11.485 2.726 3.484 1.00 95.75 101 ILE A N 1
ATOM 776 C CA . ILE A 1 101 ? 11.220 3.438 4.744 1.00 95.75 101 ILE A CA 1
ATOM 777 C C . ILE A 1 101 ? 9.712 3.588 4.971 1.00 95.75 101 ILE A C 1
ATOM 779 O O . ILE A 1 101 ? 9.249 3.413 6.098 1.00 95.75 101 ILE A O 1
ATOM 783 N N . LEU A 1 102 ? 8.943 3.910 3.929 1.00 96.00 102 LEU A N 1
ATOM 784 C CA . LEU A 1 102 ? 7.491 4.036 4.030 1.00 96.00 102 LEU A CA 1
ATOM 785 C C . LEU A 1 102 ? 6.851 2.699 4.409 1.00 96.00 102 LEU A C 1
ATOM 787 O O . LEU A 1 102 ? 6.067 2.657 5.354 1.00 96.00 102 LEU A O 1
ATOM 791 N N . ASP A 1 103 ? 7.231 1.621 3.730 1.00 94.12 103 ASP A N 1
ATOM 792 C CA . ASP A 1 103 ? 6.723 0.276 3.993 1.00 94.12 103 ASP A CA 1
ATOM 793 C C . ASP A 1 103 ? 7.072 -0.176 5.421 1.00 94.12 103 ASP A C 1
ATOM 795 O O . ASP A 1 103 ? 6.211 -0.683 6.142 1.00 94.12 103 ASP A O 1
ATOM 799 N N . TYR A 1 104 ? 8.291 0.113 5.892 1.00 94.75 104 TYR A N 1
ATOM 800 C CA . TYR A 1 104 ? 8.708 -0.131 7.276 1.00 94.75 104 TYR A CA 1
ATOM 801 C C . TYR A 1 104 ? 7.886 0.666 8.299 1.00 94.75 104 TYR A C 1
ATOM 803 O O . TYR A 1 104 ? 7.448 0.114 9.314 1.00 94.75 104 TYR A O 1
ATOM 811 N N . ILE A 1 105 ? 7.654 1.960 8.050 1.00 95.38 105 ILE A N 1
ATOM 812 C CA . ILE A 1 105 ? 6.819 2.798 8.922 1.00 95.38 105 ILE A CA 1
ATOM 813 C C . ILE A 1 105 ? 5.404 2.232 8.989 1.00 95.38 105 ILE A C 1
ATOM 815 O O . ILE A 1 105 ? 4.849 2.135 10.078 1.00 95.38 105 ILE A O 1
ATOM 819 N N . ILE A 1 106 ? 4.834 1.822 7.855 1.00 94.44 106 ILE A N 1
ATOM 820 C CA . ILE A 1 106 ? 3.502 1.216 7.809 1.00 94.44 106 ILE A CA 1
ATOM 821 C C . ILE A 1 106 ? 3.475 -0.109 8.586 1.00 94.44 106 ILE A C 1
ATOM 823 O O . ILE A 1 106 ? 2.556 -0.340 9.371 1.00 94.44 106 ILE A O 1
ATOM 827 N N . ALA A 1 107 ? 4.488 -0.962 8.422 1.00 92.06 107 ALA A N 1
ATOM 828 C CA . ALA A 1 107 ? 4.576 -2.254 9.105 1.00 92.06 107 ALA A CA 1
ATOM 829 C C . ALA A 1 107 ? 4.723 -2.129 10.628 1.00 92.06 107 ALA A C 1
ATOM 831 O O . ALA A 1 107 ? 4.208 -2.961 11.375 1.00 92.06 107 ALA A O 1
ATOM 832 N N . THR A 1 108 ? 5.409 -1.086 11.096 1.00 93.88 108 THR A N 1
ATOM 833 C CA . THR A 1 108 ? 5.636 -0.814 12.524 1.00 93.88 108 THR A CA 1
ATOM 834 C C . THR A 1 108 ? 4.653 0.199 13.114 1.00 93.88 108 THR A C 1
ATOM 836 O O . THR A 1 108 ? 4.787 0.586 14.277 1.00 93.88 108 THR A O 1
ATOM 839 N N . TYR A 1 109 ? 3.647 0.612 12.338 1.00 94.19 109 TYR A N 1
ATOM 840 C CA . TYR A 1 109 ? 2.787 1.732 12.686 1.00 94.19 109 TYR A CA 1
ATOM 841 C C . TYR A 1 109 ? 1.956 1.451 13.941 1.00 94.19 109 TYR A C 1
ATOM 843 O O . TYR A 1 109 ? 1.256 0.441 14.054 1.00 94.19 109 TYR A O 1
ATOM 851 N N . SER A 1 110 ? 1.997 2.377 14.899 1.00 92.69 110 SER A N 1
ATOM 852 C CA . SER A 1 110 ? 1.327 2.203 16.196 1.00 92.69 110 SER A CA 1
ATOM 853 C C . SER A 1 1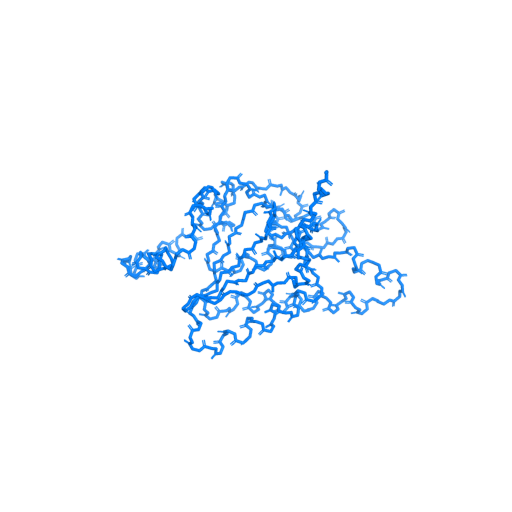10 ? -0.205 2.253 16.110 1.00 92.69 110 SER A C 1
ATOM 855 O O . SER A 1 110 ? -0.909 1.672 16.944 1.00 92.69 110 SER A O 1
ATOM 857 N N . LYS A 1 111 ? -0.741 2.938 15.095 1.00 91.25 111 LYS A N 1
ATOM 858 C CA . LYS A 1 111 ? -2.180 3.134 14.884 1.00 91.25 111 LYS A CA 1
ATOM 859 C C . LYS A 1 111 ? -2.703 2.180 13.811 1.00 91.25 111 LYS A C 1
ATOM 861 O O . LYS A 1 111 ? -1.977 1.842 12.883 1.00 91.25 111 LYS A O 1
ATOM 866 N N . PRO A 1 112 ? -3.965 1.730 13.892 1.00 92.25 112 PRO A N 1
ATOM 867 C CA . PRO A 1 112 ? -4.524 0.883 12.850 1.00 92.25 112 PRO A CA 1
ATOM 868 C C . PRO A 1 112 ? -4.566 1.620 11.503 1.00 92.25 112 PRO A C 1
ATOM 870 O O . PRO A 1 112 ? -5.021 2.763 11.420 1.00 92.25 112 PRO A O 1
ATOM 873 N N . GLN A 1 113 ? -4.138 0.921 10.452 1.00 94.69 113 GLN A N 1
ATOM 874 C CA . GLN A 1 113 ? -4.387 1.272 9.057 1.00 94.69 113 GLN A CA 1
ATOM 875 C C . GLN A 1 113 ? -5.382 0.280 8.448 1.00 94.69 113 GLN A C 1
ATOM 877 O O . GLN A 1 113 ? -5.250 -0.933 8.638 1.00 94.69 113 GLN A O 1
ATOM 882 N N . VAL A 1 114 ? -6.342 0.805 7.688 1.00 95.19 114 VAL A N 1
ATOM 883 C CA . VAL A 1 114 ? -7.262 0.045 6.835 1.00 95.19 114 VAL A CA 1
ATOM 884 C C . VAL A 1 114 ? -6.965 0.370 5.374 1.00 95.19 114 VAL A C 1
ATOM 886 O O . VAL A 1 114 ? -7.026 1.530 4.976 1.00 95.19 114 VAL A O 1
ATOM 889 N N . SER A 1 115 ? -6.678 -0.645 4.568 1.00 95.38 115 SER A N 1
ATOM 890 C CA . SER A 1 115 ? -6.444 -0.515 3.128 1.00 95.38 115 SER A CA 1
ATOM 891 C C . SER A 1 115 ? -7.641 -1.073 2.355 1.00 95.38 115 SER A C 1
ATOM 893 O O . SER A 1 115 ? -7.965 -2.252 2.495 1.00 95.38 115 SER A O 1
ATOM 895 N N . PHE A 1 116 ? -8.291 -0.244 1.534 1.00 95.62 116 PHE A N 1
ATOM 896 C CA . PHE A 1 116 ? -9.351 -0.676 0.616 1.00 95.62 116 PHE A CA 1
ATOM 897 C C . PHE A 1 116 ? -8.752 -1.035 -0.742 1.00 95.62 116 PHE A C 1
ATOM 899 O O . PHE A 1 116 ? -8.372 -0.163 -1.525 1.00 95.62 116 PHE A O 1
ATOM 906 N N . LEU A 1 117 ? -8.671 -2.331 -1.015 1.00 95.88 117 LEU A N 1
ATOM 907 C CA . LEU A 1 117 ? -7.918 -2.921 -2.118 1.00 95.88 117 LEU A CA 1
ATOM 908 C C . LEU A 1 117 ? -8.762 -3.062 -3.388 1.00 95.88 117 LEU A C 1
ATOM 910 O O . LEU A 1 117 ? -8.773 -4.114 -4.013 1.00 95.88 117 LEU A O 1
ATOM 914 N N . ASN A 1 118 ? -9.503 -2.025 -3.770 1.00 93.94 118 ASN A N 1
ATOM 915 C CA . ASN A 1 118 ? -10.383 -2.070 -4.939 1.00 93.94 118 ASN A CA 1
ATOM 916 C C . ASN A 1 118 ? -9.586 -1.901 -6.249 1.00 93.94 118 ASN A C 1
ATOM 918 O O . ASN A 1 118 ? -8.954 -0.864 -6.466 1.00 93.94 118 ASN A O 1
ATOM 922 N N . GLY A 1 119 ? -9.627 -2.899 -7.137 1.00 96.19 119 GLY A N 1
ATOM 923 C CA . GLY A 1 119 ? -8.864 -2.905 -8.389 1.00 96.19 119 GLY A CA 1
ATOM 924 C C . GLY A 1 119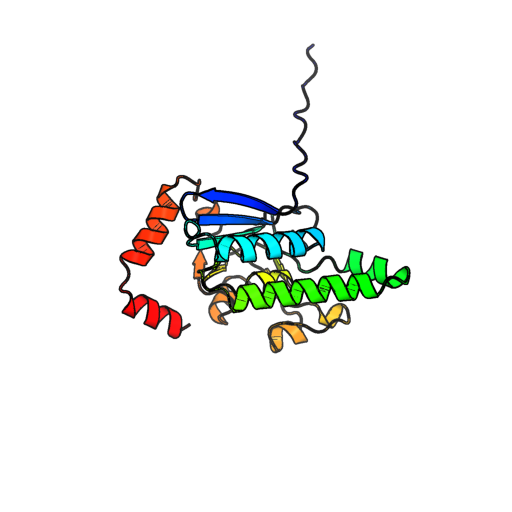 ? -7.448 -3.479 -8.252 1.00 96.19 119 GLY A C 1
ATOM 925 O O . GLY A 1 119 ? -7.169 -4.307 -7.388 1.00 96.19 119 GLY A O 1
ATOM 926 N N . PHE A 1 120 ? -6.533 -3.033 -9.117 1.00 97.44 120 PHE A N 1
ATOM 927 C CA . PHE A 1 120 ? -5.145 -3.514 -9.122 1.00 97.44 120 PHE A CA 1
ATOM 928 C C . PHE A 1 120 ? -4.366 -3.116 -7.854 1.00 97.44 120 PHE A C 1
ATOM 930 O O . PHE A 1 120 ? -4.357 -1.939 -7.474 1.00 97.44 120 PHE A O 1
ATOM 937 N N . VAL A 1 121 ? -3.678 -4.094 -7.257 1.00 96.62 121 VAL A N 1
ATOM 938 C CA . VAL A 1 121 ? -2.737 -3.962 -6.133 1.00 96.62 121 VAL A CA 1
ATOM 939 C C . VAL A 1 121 ? -1.450 -4.691 -6.511 1.00 96.62 121 VAL A C 1
ATOM 941 O O . VAL A 1 121 ? -1.404 -5.916 -6.493 1.00 96.62 121 VAL A O 1
ATOM 944 N N . MET A 1 122 ? -0.410 -3.963 -6.909 1.00 94.81 122 MET A N 1
ATOM 945 C CA . MET A 1 122 ? 0.828 -4.582 -7.403 1.00 94.81 122 MET A CA 1
ATOM 946 C C . MET A 1 122 ? 2.063 -3.896 -6.840 1.00 94.81 122 MET A C 1
ATOM 948 O O . MET A 1 122 ? 2.011 -2.696 -6.578 1.00 94.81 122 MET A O 1
ATOM 952 N N . GLY A 1 123 ? 3.156 -4.638 -6.663 1.00 90.56 123 GLY A N 1
ATOM 953 C CA . GLY A 1 123 ? 4.470 -4.127 -6.257 1.00 90.56 123 GLY A CA 1
ATOM 954 C C . GLY A 1 123 ? 4.442 -3.135 -5.108 1.00 90.56 123 GLY A C 1
ATOM 955 O O . GLY A 1 123 ? 3.944 -3.441 -4.031 1.00 90.56 123 GLY A O 1
ATOM 956 N N . GLY A 1 124 ? 4.893 -1.900 -5.337 1.00 90.75 124 GLY A N 1
ATOM 957 C CA . GLY A 1 124 ? 4.809 -0.839 -4.324 1.00 90.75 124 GLY A CA 1
ATOM 958 C C . GLY A 1 124 ? 3.403 -0.576 -3.765 1.00 90.75 124 GLY A C 1
ATOM 959 O O . GLY A 1 124 ? 3.257 -0.157 -2.623 1.00 90.75 124 GLY A O 1
ATOM 960 N N . GLY A 1 125 ? 2.349 -0.873 -4.528 1.00 93.62 125 GLY A N 1
ATOM 961 C CA . GLY A 1 125 ? 0.969 -0.889 -4.046 1.00 93.62 125 GLY A CA 1
ATOM 962 C C . GLY A 1 125 ? 0.704 -1.982 -3.013 1.00 93.62 125 GLY A C 1
ATOM 963 O O . GLY A 1 125 ? -0.039 -1.750 -2.060 1.00 93.62 125 GLY A O 1
ATOM 964 N N . ALA A 1 126 ? 1.330 -3.150 -3.158 1.00 92.38 126 ALA A N 1
ATOM 965 C CA . ALA A 1 126 ? 1.349 -4.162 -2.112 1.00 92.38 126 ALA A CA 1
ATOM 966 C C . ALA A 1 126 ? 2.077 -3.623 -0.874 1.00 92.38 126 ALA A C 1
ATOM 968 O O . ALA A 1 126 ? 1.466 -3.611 0.188 1.00 92.38 126 ALA A O 1
ATOM 969 N N . GLY A 1 127 ? 3.290 -3.073 -1.014 1.00 91.25 127 GLY A N 1
ATOM 970 C CA . GLY A 1 127 ? 4.077 -2.519 0.104 1.00 91.25 127 GLY A CA 1
ATOM 971 C C . GLY A 1 127 ? 3.283 -1.544 0.979 1.00 91.25 127 GLY A C 1
ATOM 972 O O . GLY A 1 127 ? 3.089 -1.774 2.174 1.00 91.25 127 GLY A O 1
ATOM 973 N N . VAL A 1 128 ? 2.650 -0.540 0.366 1.00 94.38 128 VAL A N 1
ATOM 974 C CA . VAL A 1 128 ? 1.879 0.447 1.138 1.00 94.38 128 VAL A CA 1
ATOM 975 C C . VAL A 1 128 ? 0.580 -0.114 1.740 1.00 94.38 128 VAL A C 1
ATOM 977 O O . VAL A 1 128 ? -0.043 0.533 2.580 1.00 94.38 128 VAL A O 1
ATOM 980 N N . SER A 1 129 ? 0.127 -1.306 1.344 1.00 93.50 129 SER A N 1
ATOM 981 C CA . SER A 1 129 ? -1.179 -1.833 1.750 1.00 93.50 129 SER A CA 1
ATOM 982 C C . SER A 1 129 ? -1.144 -3.073 2.637 1.00 93.50 129 SER A C 1
ATOM 984 O O . SER A 1 129 ? -1.894 -3.113 3.619 1.00 93.50 129 SER A O 1
ATOM 986 N N . ILE A 1 130 ? -0.304 -4.064 2.325 1.00 89.75 130 ILE A N 1
ATOM 987 C CA . ILE A 1 130 ? -0.305 -5.388 2.965 1.00 89.75 130 ILE A CA 1
ATOM 988 C C . ILE A 1 130 ? 0.175 -5.355 4.417 1.00 89.75 130 ILE A C 1
ATOM 990 O O . ILE A 1 130 ? -0.187 -6.204 5.228 1.00 89.75 130 ILE A O 1
ATOM 994 N N . HIS A 1 131 ? 0.986 -4.356 4.745 1.00 89.50 131 HIS A N 1
ATOM 995 C CA . HIS A 1 131 ? 1.505 -4.138 6.085 1.00 89.50 131 HIS A CA 1
ATOM 996 C C . HIS A 1 131 ? 0.454 -3.504 7.012 1.00 89.50 131 HIS A C 1
ATOM 998 O O . HIS A 1 131 ? 0.586 -3.550 8.234 1.00 89.50 131 HIS A O 1
ATOM 1004 N N . GLY A 1 132 ? -0.635 -2.968 6.446 1.00 88.12 132 GLY A N 1
ATOM 1005 C CA . GLY A 1 132 ? -1.770 -2.465 7.208 1.00 88.12 132 GLY A CA 1
ATOM 1006 C C . GLY A 1 132 ? -2.497 -3.576 7.971 1.00 88.12 132 GLY A C 1
ATOM 1007 O O . GLY A 1 132 ? -2.658 -4.701 7.485 1.00 88.12 132 GLY A O 1
ATOM 1008 N N . ARG A 1 133 ? -2.995 -3.240 9.169 1.00 88.75 133 ARG A N 1
ATOM 1009 C CA . ARG A 1 133 ? -3.719 -4.180 10.045 1.00 88.75 133 ARG A CA 1
ATOM 1010 C C . ARG A 1 133 ? -4.983 -4.741 9.389 1.00 88.75 133 ARG A C 1
ATOM 1012 O O . ARG A 1 133 ? -5.309 -5.904 9.604 1.00 88.75 133 ARG A O 1
ATOM 1019 N N . PHE A 1 134 ? -5.697 -3.930 8.612 1.00 90.38 134 PHE A N 1
ATOM 1020 C CA . PHE A 1 134 ? -6.909 -4.355 7.915 1.00 90.38 134 PHE A CA 1
ATOM 1021 C C . PHE A 1 134 ? -6.762 -4.158 6.412 1.00 90.38 134 PHE A C 1
ATOM 1023 O O . PHE A 1 134 ? -6.367 -3.087 5.953 1.00 90.38 134 PHE A O 1
ATOM 1030 N N . ARG A 1 135 ? -7.102 -5.193 5.646 1.00 94.25 135 ARG A N 1
ATOM 1031 C CA . ARG A 1 135 ? -6.932 -5.251 4.195 1.00 94.25 135 ARG A CA 1
ATOM 1032 C C . ARG A 1 135 ? -8.227 -5.771 3.606 1.00 94.25 135 ARG A C 1
ATOM 1034 O O . ARG A 1 135 ? -8.542 -6.948 3.762 1.00 94.25 135 ARG A O 1
ATOM 1041 N N . VAL A 1 136 ? -9.001 -4.867 3.022 1.00 92.38 136 VAL A N 1
ATOM 1042 C CA . VAL A 1 136 ? -10.355 -5.144 2.545 1.00 92.38 136 VAL A CA 1
ATOM 1043 C C . VAL A 1 136 ? -10.307 -5.323 1.035 1.00 92.38 136 VAL A C 1
ATOM 1045 O O . VAL A 1 136 ? -10.164 -4.345 0.300 1.00 92.38 136 VAL A O 1
ATOM 1048 N N . ALA A 1 137 ? -10.403 -6.571 0.587 1.00 93.81 137 ALA A N 1
ATOM 1049 C CA . ALA A 1 137 ? -10.544 -6.920 -0.819 1.00 93.81 137 ALA A CA 1
ATOM 1050 C C . ALA A 1 137 ? -12.002 -6.791 -1.290 1.00 93.81 137 ALA A C 1
ATOM 1052 O O . ALA A 1 137 ? -12.932 -6.649 -0.496 1.00 93.81 137 ALA A O 1
ATOM 1053 N N . THR A 1 138 ? -12.167 -6.823 -2.606 1.00 91.69 138 THR A N 1
ATOM 1054 C CA . THR A 1 138 ? -13.423 -6.714 -3.356 1.00 91.69 138 THR A CA 1
ATOM 1055 C C . THR A 1 138 ? -13.404 -7.713 -4.506 1.00 91.69 138 THR A C 1
ATOM 1057 O O . THR A 1 138 ? -12.349 -8.231 -4.870 1.00 91.69 138 THR A O 1
ATOM 1060 N N . GLU A 1 139 ? -14.533 -7.891 -5.181 1.00 93.12 139 GLU A N 1
ATOM 1061 C CA . GLU A 1 139 ? -14.630 -8.652 -6.430 1.00 93.12 139 GLU A CA 1
ATOM 1062 C C . GLU A 1 139 ? -13.797 -8.059 -7.582 1.00 93.12 139 GLU A C 1
ATOM 1064 O O . GLU A 1 139 ? -13.539 -8.734 -8.573 1.00 93.12 139 GLU A O 1
ATOM 1069 N N . LYS A 1 140 ? -13.361 -6.799 -7.463 1.00 95.81 140 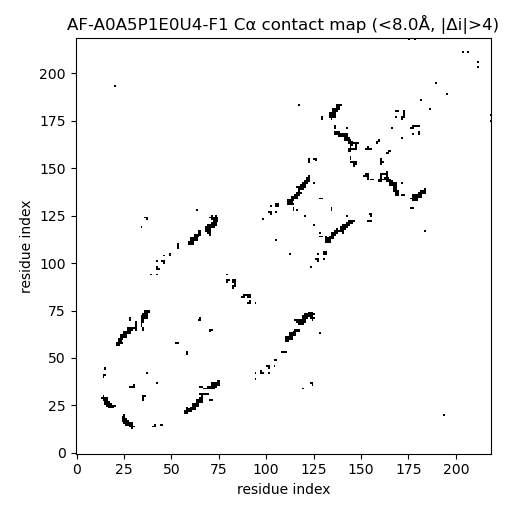LYS A N 1
ATOM 1070 C CA . LYS A 1 140 ? -12.507 -6.110 -8.442 1.00 95.81 140 LYS A CA 1
ATOM 1071 C C . LYS A 1 140 ? -11.018 -6.202 -8.101 1.00 95.81 140 LYS A C 1
ATOM 1073 O O . LYS A 1 140 ? -10.195 -5.721 -8.878 1.00 95.81 140 LYS A O 1
ATOM 1078 N N . SER A 1 141 ? -10.661 -6.729 -6.930 1.00 96.88 141 SER A N 1
ATOM 1079 C CA . SER A 1 141 ? -9.274 -6.795 -6.472 1.00 96.88 141 SER A CA 1
ATOM 1080 C C . SER A 1 141 ? -8.458 -7.726 -7.359 1.00 96.88 141 SER A C 1
ATOM 1082 O O . SER A 1 141 ? -8.876 -8.847 -7.628 1.00 96.88 141 SER A O 1
ATOM 1084 N N . VAL A 1 142 ? -7.289 -7.257 -7.793 1.00 97.06 142 VAL A N 1
ATOM 1085 C CA . VAL A 1 142 ? -6.317 -8.064 -8.537 1.00 97.06 142 VAL A CA 1
ATOM 1086 C C . VAL A 1 142 ? -4.936 -7.804 -7.956 1.00 97.06 142 VAL A C 1
ATOM 1088 O O . VAL A 1 142 ? -4.349 -6.743 -8.190 1.00 97.06 142 VAL A O 1
ATOM 1091 N N . PHE A 1 143 ? -4.428 -8.772 -7.203 1.00 96.06 143 PHE A N 1
ATOM 1092 C CA . PHE A 1 143 ? -3.105 -8.732 -6.599 1.00 96.06 143 PHE A CA 1
ATOM 1093 C C . PHE A 1 143 ? -2.080 -9.458 -7.465 1.00 96.06 143 PHE A C 1
ATOM 1095 O O . PHE A 1 143 ? -2.357 -10.550 -7.954 1.00 96.06 143 PHE A O 1
ATOM 1102 N N . ALA A 1 144 ? -0.897 -8.875 -7.651 1.00 92.69 144 ALA A N 1
ATOM 1103 C CA . ALA A 1 144 ? 0.228 -9.552 -8.297 1.00 92.69 144 ALA A CA 1
ATOM 1104 C C . ALA A 1 144 ? 1.566 -8.902 -7.926 1.00 92.69 144 ALA A C 1
ATOM 1106 O O . ALA A 1 144 ? 1.615 -7.717 -7.603 1.00 92.69 144 ALA A O 1
ATOM 1107 N N . MET A 1 145 ? 2.651 -9.661 -8.075 1.00 88.69 145 MET A N 1
ATOM 1108 C CA . MET A 1 145 ? 4.031 -9.198 -7.888 1.00 88.69 145 MET A CA 1
ATOM 1109 C C . MET A 1 145 ? 4.844 -9.490 -9.165 1.00 88.69 145 MET A C 1
ATOM 1111 O O . MET A 1 145 ? 5.534 -10.506 -9.249 1.00 88.69 145 MET A O 1
ATOM 1115 N N . PRO A 1 146 ? 4.686 -8.674 -10.231 1.00 87.56 146 PRO A N 1
ATOM 1116 C CA . PRO A 1 146 ? 5.284 -8.930 -11.542 1.00 87.56 146 PRO A CA 1
ATOM 1117 C C . PRO A 1 146 ? 6.732 -8.413 -11.683 1.00 87.56 146 PRO A C 1
ATOM 1119 O O . PRO A 1 146 ? 7.212 -8.245 -12.804 1.00 87.56 146 PRO A O 1
ATOM 1122 N N . GLU A 1 147 ? 7.436 -8.122 -10.585 1.00 84.25 147 GLU A N 1
ATOM 1123 C CA . GLU A 1 147 ? 8.773 -7.505 -10.579 1.00 84.25 147 GLU A CA 1
ATOM 1124 C C . GLU A 1 147 ? 9.813 -8.346 -11.321 1.00 84.25 147 GLU A C 1
ATOM 1126 O O . GLU A 1 147 ? 10.634 -7.802 -12.060 1.00 84.25 147 GLU A O 1
ATOM 1131 N N . THR A 1 148 ? 9.745 -9.671 -11.181 1.00 81.00 148 THR A N 1
ATOM 1132 C CA . THR A 1 148 ? 10.670 -10.613 -11.831 1.00 81.00 148 THR A CA 1
ATOM 1133 C C . THR A 1 148 ? 10.618 -10.519 -13.353 1.00 81.00 148 THR A C 1
ATOM 1135 O O . THR A 1 148 ? 11.657 -10.578 -14.010 1.00 81.00 148 THR A O 1
ATOM 1138 N N . ALA A 1 149 ? 9.438 -10.265 -13.927 1.00 80.50 149 ALA A N 1
ATOM 1139 C CA . ALA A 1 149 ? 9.270 -10.050 -15.364 1.00 80.50 149 ALA A CA 1
ATOM 1140 C C . ALA A 1 149 ? 9.889 -8.725 -15.852 1.00 80.50 149 ALA A C 1
ATOM 1142 O O . ALA A 1 149 ? 10.173 -8.580 -17.040 1.00 80.50 149 ALA A O 1
ATOM 1143 N N . LEU A 1 150 ? 10.115 -7.768 -14.947 1.00 79.06 150 LEU A N 1
ATOM 1144 C CA . LEU A 1 150 ? 10.777 -6.489 -15.224 1.00 79.06 150 LEU A CA 1
ATOM 1145 C C . LEU A 1 150 ? 12.293 -6.534 -14.969 1.00 79.06 150 LEU A C 1
ATOM 1147 O O . LEU A 1 150 ? 12.975 -5.533 -15.182 1.00 79.06 150 LEU A O 1
ATOM 1151 N N . GLY A 1 151 ? 12.828 -7.672 -14.512 1.00 77.50 151 GLY A N 1
ATOM 1152 C CA . GLY A 1 151 ? 14.222 -7.793 -14.076 1.00 77.50 151 GLY A CA 1
ATOM 1153 C C . GLY A 1 151 ? 14.485 -7.210 -12.683 1.00 77.50 151 GLY A C 1
ATOM 1154 O O . GLY A 1 151 ? 15.638 -6.971 -12.326 1.00 77.50 151 GLY A O 1
ATOM 1155 N N . CYS A 1 152 ? 13.431 -6.971 -11.899 1.00 74.56 152 CYS A N 1
ATOM 1156 C CA . CYS A 1 152 ? 13.503 -6.579 -10.495 1.00 74.56 152 CYS A CA 1
ATOM 1157 C C . CYS A 1 152 ? 13.254 -7.794 -9.584 1.00 74.56 152 CYS A C 1
ATOM 1159 O O . CYS A 1 152 ? 12.794 -8.843 -10.033 1.00 74.56 152 CYS A O 1
ATOM 1161 N N . PHE A 1 153 ? 13.563 -7.667 -8.295 1.00 75.31 153 PHE A N 1
ATOM 1162 C CA . PHE A 1 153 ? 13.197 -8.676 -7.301 1.00 75.31 153 PHE A CA 1
ATOM 1163 C C . PHE A 1 153 ? 11.851 -8.305 -6.653 1.00 75.31 153 PHE A C 1
ATOM 1165 O O . PHE A 1 153 ? 11.567 -7.116 -6.510 1.00 75.31 153 PHE A O 1
ATOM 1172 N N . PRO A 1 154 ? 11.008 -9.288 -6.300 1.00 73.81 154 PRO A N 1
ATOM 1173 C CA . PRO A 1 154 ? 9.749 -9.039 -5.617 1.00 73.81 154 PRO A CA 1
ATOM 1174 C C . PRO A 1 154 ? 9.990 -8.833 -4.118 1.00 73.81 154 PRO A C 1
ATOM 1176 O O . PRO A 1 154 ? 10.727 -9.590 -3.487 1.00 73.81 154 PRO A O 1
ATOM 1179 N N . ASP A 1 155 ? 9.304 -7.853 -3.537 1.00 66.62 155 ASP A N 1
ATOM 1180 C CA . ASP A 1 155 ? 9.444 -7.523 -2.111 1.00 66.62 155 ASP A CA 1
ATOM 1181 C C . ASP A 1 155 ? 8.556 -8.397 -1.206 1.00 66.62 155 ASP A C 1
ATOM 1183 O O . ASP A 1 155 ? 8.718 -8.425 0.014 1.00 66.62 155 ASP A O 1
ATOM 1187 N N . VAL A 1 156 ? 7.580 -9.101 -1.793 1.00 61.41 156 VAL A N 1
ATOM 1188 C CA . VAL A 1 156 ? 6.484 -9.766 -1.076 1.00 61.41 156 VAL A CA 1
ATOM 1189 C C . VAL A 1 156 ? 6.083 -11.066 -1.770 1.00 61.41 156 VAL A C 1
ATOM 1191 O O . VAL A 1 156 ? 5.791 -11.069 -2.962 1.00 61.41 156 VAL A O 1
ATOM 1194 N N . GLY A 1 157 ? 5.946 -12.141 -0.985 1.00 59.28 157 GLY A N 1
ATOM 1195 C CA . GLY A 1 157 ? 5.281 -13.386 -1.382 1.00 59.28 157 GLY A CA 1
ATOM 1196 C C . GLY A 1 157 ? 6.129 -14.283 -2.286 1.00 59.28 157 GLY A C 1
ATOM 1197 O O . GLY A 1 157 ? 6.403 -13.944 -3.426 1.00 59.28 157 GLY A O 1
ATOM 1198 N N . GLU A 1 158 ? 6.495 -15.472 -1.804 1.00 69.94 158 GLU A N 1
ATOM 1199 C CA . GLU A 1 158 ? 7.402 -16.390 -2.511 1.00 69.94 158 GLU A CA 1
ATOM 1200 C C . GLU A 1 158 ? 6.824 -16.882 -3.850 1.00 69.94 158 GLU A C 1
ATOM 1202 O O . GLU A 1 158 ? 7.376 -16.598 -4.909 1.00 69.94 158 GLU A O 1
ATOM 1207 N N . TYR A 1 159 ? 5.664 -17.548 -3.843 1.00 75.12 159 TYR A N 1
ATOM 1208 C CA . TYR A 1 159 ? 5.051 -18.053 -5.079 1.00 75.12 159 TYR A CA 1
ATOM 1209 C C . TYR A 1 159 ? 4.597 -16.926 -6.017 1.00 75.12 159 TYR A C 1
ATOM 1211 O O . TYR A 1 159 ? 4.885 -16.947 -7.214 1.00 75.12 159 TYR A O 1
ATOM 1219 N N . VAL A 1 160 ? 3.894 -15.928 -5.477 1.00 79.25 160 VAL A N 1
ATOM 1220 C CA . VAL A 1 160 ? 3.337 -14.823 -6.271 1.00 79.25 160 VAL A CA 1
ATOM 1221 C C . VAL A 1 160 ? 4.442 -13.919 -6.816 1.00 79.25 160 VAL A C 1
ATOM 1223 O O . VAL A 1 160 ? 4.347 -13.490 -7.959 1.00 79.25 160 VAL A O 1
ATOM 1226 N N . GLY A 1 161 ? 5.508 -13.686 -6.049 1.00 79.38 161 GLY A N 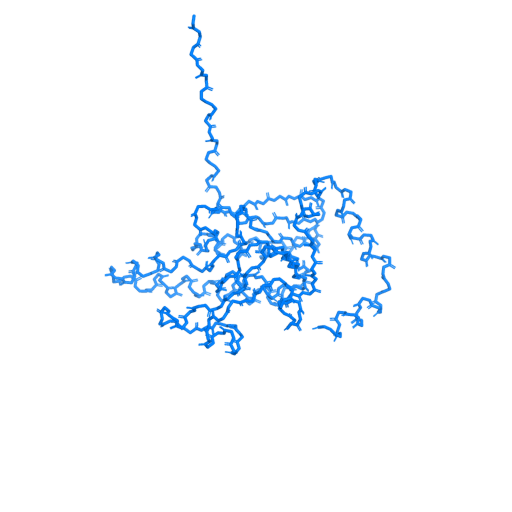1
ATOM 1227 C CA . GLY A 1 161 ? 6.676 -12.920 -6.480 1.00 79.38 161 GLY A CA 1
ATOM 1228 C C . GLY A 1 161 ? 7.507 -13.638 -7.538 1.00 79.38 161 GLY A C 1
ATOM 1229 O O . GLY A 1 161 ? 7.940 -13.020 -8.508 1.00 79.38 161 GLY A O 1
ATOM 1230 N N . LEU A 1 162 ? 7.706 -14.952 -7.404 1.00 77.94 162 LEU A N 1
ATOM 1231 C CA . LEU A 1 162 ? 8.462 -15.719 -8.398 1.00 77.94 162 LEU A CA 1
ATOM 1232 C C . LEU A 1 162 ? 7.696 -15.894 -9.713 1.00 77.94 162 LEU A C 1
ATOM 1234 O O . LEU A 1 162 ? 8.305 -15.867 -10.779 1.00 77.94 162 LEU A O 1
ATOM 1238 N N . THR A 1 163 ? 6.375 -16.083 -9.652 1.00 82.75 163 THR A N 1
ATOM 1239 C CA . THR A 1 163 ? 5.562 -16.405 -10.839 1.00 82.75 163 THR A CA 1
ATOM 1240 C C . THR A 1 163 ? 4.857 -15.203 -11.461 1.00 82.75 163 THR A C 1
ATOM 1242 O O . THR A 1 163 ? 4.429 -15.283 -12.611 1.00 82.75 163 THR A O 1
ATOM 1245 N N . GLY A 1 164 ? 4.678 -14.106 -10.721 1.00 83.62 164 GLY A N 1
ATOM 1246 C CA . GLY A 1 164 ? 3.841 -12.981 -11.144 1.00 83.62 164 GLY A CA 1
ATOM 1247 C C . GLY A 1 164 ? 2.354 -13.335 -11.282 1.00 83.62 164 GLY A C 1
ATOM 1248 O O . GLY A 1 164 ? 1.610 -12.598 -11.936 1.00 83.62 164 GLY A O 1
ATOM 1249 N N . THR A 1 165 ? 1.917 -14.462 -10.705 1.00 90.69 165 THR A N 1
ATOM 1250 C CA . THR A 1 165 ? 0.527 -14.931 -10.780 1.00 90.69 165 THR A CA 1
ATOM 1251 C C . THR A 1 165 ? -0.423 -13.883 -10.209 1.00 90.69 165 THR A C 1
ATOM 1253 O O . THR A 1 165 ? -0.123 -13.215 -9.219 1.00 90.69 165 THR A O 1
ATOM 1256 N N . ARG A 1 166 ? -1.580 -13.728 -10.852 1.00 94.88 166 ARG A N 1
ATOM 1257 C CA . ARG A 1 166 ? -2.634 -12.827 -10.386 1.00 94.88 166 ARG A CA 1
ATOM 1258 C C . ARG A 1 166 ? -3.546 -13.572 -9.429 1.00 94.88 166 ARG A C 1
ATOM 1260 O O . ARG A 1 166 ? -3.987 -14.661 -9.771 1.00 94.88 166 ARG A O 1
ATOM 1267 N N . LEU A 1 167 ? -3.834 -12.947 -8.295 1.00 94.25 167 LEU A N 1
ATOM 1268 C CA . LEU A 1 167 ? -4.818 -13.409 -7.328 1.00 94.25 167 LEU A CA 1
ATOM 1269 C C . LEU A 1 167 ? -6.005 -12.451 -7.318 1.00 94.25 167 LEU A C 1
ATOM 1271 O O . LEU A 1 167 ? -5.817 -11.232 -7.229 1.00 94.25 167 LEU A O 1
ATOM 1275 N N . ASP A 1 168 ? -7.214 -12.986 -7.416 1.00 96.62 168 ASP A N 1
ATOM 1276 C CA . ASP A 1 168 ? -8.436 -12.210 -7.237 1.00 96.62 168 ASP A CA 1
ATOM 1277 C C . ASP A 1 168 ? -8.731 -11.931 -5.751 1.00 96.62 168 ASP A C 1
ATOM 1279 O O . ASP A 1 168 ? -8.036 -12.398 -4.847 1.00 96.62 168 ASP A O 1
ATOM 1283 N N . GLY A 1 169 ? -9.761 -11.132 -5.463 1.00 91.25 169 GLY A N 1
ATOM 1284 C CA . GLY A 1 169 ? -10.092 -10.765 -4.084 1.00 91.25 169 GLY A CA 1
ATOM 1285 C C . GLY A 1 169 ? -10.466 -11.939 -3.171 1.00 91.25 169 GLY A C 1
ATOM 1286 O O . GLY A 1 169 ? -10.205 -11.866 -1.968 1.00 91.25 169 GLY A O 1
ATOM 1287 N N . ALA A 1 170 ? -11.057 -13.009 -3.709 1.00 91.75 170 ALA A N 1
ATOM 1288 C CA . ALA A 1 170 ? -11.405 -14.194 -2.929 1.00 91.75 170 ALA A CA 1
ATOM 1289 C C . ALA A 1 170 ? -10.155 -15.034 -2.636 1.00 91.75 170 ALA A C 1
ATOM 1291 O O . ALA A 1 170 ? -9.959 -15.474 -1.502 1.00 91.75 170 ALA A O 1
ATOM 1292 N N . GLU A 1 171 ? -9.268 -15.185 -3.619 1.00 94.44 171 GLU A N 1
ATOM 1293 C CA . GLU A 1 171 ? -7.969 -15.840 -3.458 1.00 94.44 171 GLU A CA 1
ATOM 1294 C C . GLU A 1 171 ? -7.080 -15.083 -2.466 1.00 94.44 171 GLU A C 1
ATOM 1296 O O . GLU A 1 171 ? -6.481 -15.699 -1.585 1.00 94.44 171 GLU A O 1
ATOM 1301 N N . MET A 1 172 ? -7.062 -13.745 -2.532 1.00 93.25 172 MET A N 1
ATOM 1302 C CA . MET A 1 172 ? -6.364 -12.901 -1.558 1.00 93.25 172 MET A CA 1
ATOM 1303 C C . MET A 1 172 ? -6.840 -13.166 -0.127 1.00 93.25 172 MET A C 1
ATOM 1305 O O . MET A 1 172 ? -6.017 -13.199 0.788 1.00 93.25 172 MET A O 1
ATOM 1309 N N . LEU A 1 173 ? -8.149 -13.332 0.088 1.00 90.06 173 LEU A N 1
ATOM 1310 C CA . LEU A 1 173 ? -8.694 -13.681 1.401 1.00 90.06 173 LEU A CA 1
ATOM 1311 C C . LEU A 1 173 ? -8.259 -15.093 1.814 1.00 90.06 173 LEU A C 1
ATOM 1313 O O . LEU A 1 173 ? -7.797 -15.288 2.935 1.00 90.06 173 LEU A O 1
ATOM 1317 N N . ALA A 1 174 ? -8.366 -16.064 0.904 1.00 91.00 174 ALA A N 1
ATOM 1318 C CA . ALA A 1 174 ? -8.034 -17.462 1.169 1.00 91.00 174 ALA A CA 1
ATOM 1319 C C . ALA A 1 174 ? -6.558 -17.669 1.554 1.00 91.00 174 ALA A C 1
ATOM 1321 O O . ALA A 1 174 ? -6.257 -18.526 2.382 1.00 91.00 174 ALA A O 1
ATOM 1322 N N . CYS A 1 175 ? -5.640 -16.879 0.990 1.00 88.94 175 CYS A N 1
ATOM 1323 C CA . CYS A 1 175 ? -4.208 -16.964 1.279 1.00 88.94 175 CYS A CA 1
ATOM 1324 C C . CYS A 1 175 ? -3.711 -15.938 2.321 1.00 88.94 175 CYS A C 1
ATOM 1326 O O . CYS A 1 175 ? -2.503 -15.768 2.478 1.00 88.94 175 CYS A O 1
ATOM 1328 N N . GLY A 1 176 ? -4.612 -15.218 3.003 1.00 87.81 176 GLY A N 1
ATOM 1329 C CA . GLY A 1 176 ? -4.274 -14.259 4.069 1.00 87.81 176 GLY A CA 1
ATOM 1330 C C . GLY A 1 176 ? -3.718 -12.901 3.601 1.00 87.81 176 GLY A C 1
ATOM 1331 O O . GLY A 1 176 ? -3.389 -12.037 4.425 1.00 87.81 176 GLY A O 1
ATOM 1332 N N . LEU A 1 177 ? -3.647 -12.657 2.287 1.00 90.31 177 LEU A N 1
ATOM 1333 C CA . LEU A 1 177 ? -3.250 -11.357 1.727 1.00 90.31 177 LEU A CA 1
ATOM 1334 C C . LEU A 1 177 ? -4.302 -10.275 1.992 1.00 90.31 177 LEU A C 1
ATOM 1336 O O . LEU A 1 177 ? -3.948 -9.122 2.229 1.00 90.31 177 LEU A O 1
ATOM 1340 N N . ALA A 1 178 ? -5.582 -10.635 2.021 1.00 91.69 178 ALA A N 1
ATOM 1341 C CA . ALA A 1 178 ? -6.664 -9.800 2.527 1.00 91.69 178 ALA A CA 1
ATOM 1342 C C . ALA A 1 178 ? -7.167 -10.357 3.862 1.00 91.69 178 ALA A C 1
ATOM 1344 O O . ALA A 1 178 ? -7.180 -11.565 4.069 1.00 91.69 178 ALA A O 1
ATOM 1345 N N . THR A 1 179 ? -7.592 -9.480 4.773 1.00 89.75 179 THR A N 1
ATOM 1346 C CA . THR A 1 179 ? -8.221 -9.909 6.034 1.00 89.75 179 THR A CA 1
ATOM 1347 C C . THR A 1 179 ? -9.738 -9.951 5.934 1.00 89.75 179 THR A C 1
ATOM 1349 O O . THR A 1 179 ? -10.382 -10.648 6.708 1.00 89.75 179 THR A O 1
ATOM 1352 N N . HIS A 1 180 ? -10.314 -9.177 5.012 1.00 89.56 180 HIS A N 1
ATOM 1353 C CA . HIS A 1 180 ? -11.754 -9.076 4.808 1.00 89.56 180 HIS A CA 1
ATOM 1354 C C . HIS A 1 180 ? -12.064 -8.982 3.317 1.00 89.56 180 HIS A C 1
ATOM 1356 O O . HIS A 1 180 ? -11.251 -8.487 2.534 1.00 89.56 180 HIS A O 1
ATOM 1362 N N . PHE A 1 181 ? -13.276 -9.384 2.954 1.00 89.19 181 PHE A N 1
ATOM 1363 C CA . PHE A 1 181 ? -13.840 -9.195 1.625 1.00 89.19 181 PHE A CA 1
ATOM 1364 C C . PHE A 1 181 ? -15.174 -8.459 1.756 1.00 89.19 181 PHE A C 1
ATOM 1366 O O . PHE A 1 181 ? -16.028 -8.870 2.539 1.00 89.19 181 PHE A O 1
ATOM 1373 N N . VAL A 1 182 ? -15.337 -7.361 1.019 1.00 87.38 182 VAL A N 1
ATOM 1374 C CA . VAL A 1 182 ? -16.561 -6.546 0.995 1.00 87.38 182 VAL A CA 1
ATOM 1375 C C . VAL A 1 182 ? -16.879 -6.201 -0.462 1.00 87.38 182 VAL A C 1
ATOM 1377 O O . VAL A 1 182 ? -15.972 -5.731 -1.154 1.00 87.38 182 VAL A O 1
ATOM 1380 N N . PRO A 1 183 ? -18.123 -6.388 -0.943 1.00 86.06 183 PRO A N 1
ATOM 1381 C CA . PRO A 1 183 ? -18.502 -6.012 -2.303 1.00 86.06 183 PRO A CA 1
ATOM 1382 C C . PRO A 1 183 ? -18.203 -4.539 -2.612 1.00 86.06 183 PRO A C 1
ATOM 1384 O O . PRO A 1 183 ? -18.440 -3.658 -1.783 1.00 86.06 183 PRO A O 1
ATOM 1387 N N . SER A 1 184 ? -17.716 -4.231 -3.816 1.00 80.88 184 SER A N 1
ATOM 1388 C CA . SER A 1 184 ? -17.340 -2.852 -4.167 1.00 80.88 184 SER A CA 1
ATOM 1389 C C . SER A 1 184 ? -18.534 -1.888 -4.179 1.00 80.88 184 SER A C 1
ATOM 1391 O O . SER A 1 184 ? -18.371 -0.706 -3.884 1.00 80.88 184 SER A O 1
ATOM 1393 N N . THR A 1 185 ? -19.745 -2.388 -4.433 1.00 74.69 185 THR A N 1
ATOM 1394 C CA . THR A 1 185 ? -20.992 -1.615 -4.326 1.00 74.69 185 THR A CA 1
ATOM 1395 C C . THR A 1 185 ? -21.260 -1.158 -2.898 1.00 74.69 185 THR A C 1
ATOM 1397 O O . THR A 1 185 ? -21.710 -0.038 -2.693 1.00 74.69 185 THR A O 1
ATOM 1400 N N . GLU A 1 186 ? -20.918 -1.965 -1.897 1.00 64.44 186 GLU A N 1
ATOM 1401 C CA . GLU A 1 186 ? -21.031 -1.580 -0.490 1.00 64.44 186 GLU A CA 1
ATOM 1402 C C . GLU A 1 186 ? -19.935 -0.586 -0.087 1.00 64.44 186 GLU A C 1
ATOM 1404 O O . GLU A 1 186 ? -20.143 0.209 0.820 1.00 64.44 186 GLU A O 1
ATOM 1409 N N . GLN A 1 187 ? -18.809 -0.536 -0.809 1.00 58.19 187 GLN A N 1
ATOM 1410 C CA . GLN A 1 187 ? -17.804 0.525 -0.649 1.00 58.19 187 GLN A CA 1
ATOM 1411 C C . GLN A 1 187 ? -18.223 1.859 -1.291 1.00 58.19 187 GLN A C 1
ATOM 1413 O O . GLN A 1 187 ? -17.748 2.913 -0.870 1.00 58.19 187 GLN A O 1
ATOM 1418 N N . GLU A 1 188 ? -19.092 1.832 -2.307 1.00 49.47 188 GLU A N 1
ATOM 1419 C CA . GLU A 1 188 ? -19.654 3.026 -2.959 1.00 49.47 188 GLU A CA 1
ATOM 1420 C C . GLU A 1 188 ? -20.910 3.545 -2.235 1.00 49.47 188 GLU A C 1
ATOM 1422 O O . GLU A 1 188 ? -21.061 4.754 -2.060 1.00 49.47 188 GLU A O 1
ATOM 1427 N N . VAL A 1 189 ? -21.769 2.638 -1.743 1.00 37.78 189 VAL A N 1
ATOM 1428 C CA . VAL A 1 189 ? -22.946 2.933 -0.894 1.00 37.78 189 VAL A CA 1
ATOM 1429 C C . VAL A 1 189 ? -22.538 3.435 0.494 1.00 37.78 189 VAL A C 1
ATOM 1431 O O . VAL A 1 189 ? -23.330 4.076 1.186 1.00 37.78 189 VAL A O 1
ATOM 1434 N N . VAL A 1 190 ? -21.259 3.294 0.845 1.00 46.34 190 VAL A N 1
ATOM 1435 C CA . VAL A 1 190 ? -20.558 4.142 1.814 1.00 46.34 190 VAL A CA 1
ATOM 1436 C C . VAL A 1 190 ? -20.439 5.577 1.251 1.00 46.34 190 VAL A C 1
ATOM 1438 O O . VAL A 1 190 ? -19.370 6.168 1.092 1.00 46.34 190 VAL A O 1
ATOM 1441 N N . HIS A 1 191 ? -21.589 6.192 0.962 1.00 39.94 191 HIS A N 1
ATOM 1442 C CA . HIS A 1 191 ? -21.739 7.634 0.966 1.00 39.94 191 HIS A CA 1
ATOM 1443 C C . HIS A 1 191 ? -21.300 8.088 2.352 1.00 39.94 191 HIS A C 1
ATOM 1445 O O . HIS A 1 191 ? -21.854 7.677 3.367 1.00 39.94 191 HIS A O 1
ATOM 1451 N N . TRP A 1 192 ? -20.233 8.876 2.383 1.00 48.28 192 TRP A N 1
ATOM 1452 C CA . TRP A 1 192 ? -19.478 9.209 3.578 1.00 48.28 192 TRP A CA 1
ATOM 1453 C C . TRP A 1 192 ? -20.214 10.174 4.520 1.00 48.28 192 TRP A C 1
ATOM 1455 O O . TRP A 1 192 ? -19.661 11.205 4.903 1.00 48.28 192 TRP A O 1
ATOM 1465 N N . SER A 1 193 ? -21.440 9.847 4.926 1.00 42.03 193 SER A N 1
ATOM 1466 C CA . SER A 1 193 ? -21.931 10.331 6.204 1.00 42.03 193 SER A CA 1
ATOM 1467 C C . SER A 1 193 ? -20.985 9.796 7.283 1.00 42.03 193 SER A C 1
ATOM 1469 O O . SER A 1 193 ? -20.460 8.681 7.201 1.00 42.03 193 SER A O 1
ATOM 1471 N N . SER A 1 194 ? -20.728 10.603 8.307 1.00 49.44 194 SER A N 1
ATOM 1472 C CA . SER A 1 194 ? -19.929 10.238 9.484 1.00 49.44 194 SER A CA 1
ATOM 1473 C C . SER A 1 194 ? -20.411 8.943 10.165 1.00 49.44 194 SER A C 1
ATOM 1475 O O . SER A 1 194 ? -19.703 8.360 10.982 1.00 49.44 194 SER A O 1
ATOM 1477 N N . GLU A 1 195 ? -21.612 8.490 9.820 1.00 47.16 195 GLU A N 1
ATOM 1478 C CA . GLU A 1 195 ? -22.376 7.431 10.454 1.00 47.16 195 GLU A CA 1
ATOM 1479 C C . GLU A 1 195 ? -21.777 6.041 10.246 1.00 47.16 195 GLU A C 1
ATOM 1481 O O . GLU A 1 195 ? -21.730 5.271 11.197 1.00 47.16 195 GLU A O 1
ATOM 1486 N N . TRP A 1 196 ? -21.224 5.713 9.074 1.00 53.56 196 TRP A N 1
ATOM 1487 C CA . TRP A 1 196 ? -20.631 4.385 8.865 1.00 53.56 196 TRP A CA 1
ATOM 1488 C C . TRP A 1 196 ? -19.253 4.251 9.527 1.00 53.56 196 TRP A C 1
ATOM 1490 O O . TRP A 1 196 ? -18.927 3.175 10.005 1.00 53.56 196 TRP A O 1
ATOM 1500 N N . ILE A 1 197 ? -18.445 5.321 9.596 1.00 51.69 197 ILE A N 1
ATOM 1501 C CA . ILE A 1 197 ? -17.167 5.313 10.332 1.00 51.69 197 ILE A CA 1
ATOM 1502 C C . ILE A 1 197 ? -17.460 5.121 11.814 1.00 51.69 197 ILE A C 1
ATOM 1504 O O . ILE A 1 197 ? -16.808 4.318 12.476 1.00 51.69 197 ILE A O 1
ATOM 1508 N N . LEU A 1 198 ? -18.470 5.831 12.324 1.00 51.56 198 LEU A N 1
ATOM 1509 C CA . LEU A 1 198 ? -18.960 5.641 13.680 1.00 51.56 198 LEU A CA 1
ATOM 1510 C C . LEU A 1 198 ? -19.517 4.230 13.864 1.00 51.56 198 LEU A C 1
ATOM 1512 O O . LEU A 1 198 ? -19.174 3.607 14.855 1.00 51.56 198 LEU A O 1
ATOM 1516 N N . THR A 1 199 ? -20.244 3.684 12.890 1.00 50.00 199 THR A N 1
ATOM 1517 C CA . THR A 1 199 ? -20.783 2.317 12.923 1.00 50.00 199 THR A CA 1
ATOM 1518 C C . THR A 1 199 ? -19.674 1.274 12.874 1.00 50.00 199 THR A C 1
ATOM 1520 O O . THR A 1 199 ? -19.705 0.337 13.650 1.00 50.00 199 THR A O 1
ATOM 1523 N N . ALA A 1 200 ? -18.647 1.433 12.043 1.00 50.91 200 ALA A N 1
ATOM 1524 C CA . ALA A 1 200 ? -17.491 0.548 11.981 1.00 50.91 200 ALA A CA 1
ATOM 1525 C C . ALA A 1 200 ? -16.688 0.623 13.286 1.00 50.91 200 ALA A C 1
ATOM 1527 O O . ALA A 1 200 ? -16.358 -0.407 13.861 1.00 50.91 200 ALA A O 1
ATOM 1528 N N . ILE A 1 201 ? -16.447 1.828 13.816 1.00 53.78 201 ILE A N 1
ATOM 1529 C CA . ILE A 1 201 ? -15.842 2.029 15.139 1.00 53.78 201 ILE A CA 1
ATOM 1530 C C . ILE A 1 201 ? -16.720 1.413 16.237 1.00 53.78 201 ILE A C 1
ATOM 1532 O O . ILE A 1 201 ? -16.195 0.850 17.190 1.00 53.78 201 ILE A O 1
ATOM 1536 N N . GLU A 1 202 ? -18.041 1.501 16.133 1.00 50.12 202 GLU A N 1
ATOM 1537 C CA . GLU A 1 202 ? -18.985 1.005 17.130 1.00 50.12 202 GLU A CA 1
ATOM 1538 C C . GLU A 1 202 ? -19.162 -0.513 17.062 1.00 50.12 202 GLU A C 1
ATOM 1540 O O . GLU A 1 202 ? -19.205 -1.159 18.101 1.00 50.12 202 GLU A O 1
ATOM 1545 N N . LEU A 1 203 ? -19.151 -1.107 15.871 1.00 50.62 203 LEU A N 1
ATOM 1546 C CA . LEU A 1 203 ? -19.076 -2.549 15.648 1.00 50.62 203 LEU A CA 1
ATOM 1547 C C . LEU A 1 203 ? -17.749 -3.097 16.183 1.00 50.62 203 LEU A C 1
ATOM 1549 O O . LEU A 1 203 ? -17.745 -4.092 16.905 1.00 50.62 203 LEU A O 1
ATOM 1553 N N . LEU A 1 204 ? -16.637 -2.394 15.935 1.00 50.06 204 LEU A N 1
ATOM 1554 C CA . LEU A 1 204 ? -15.326 -2.722 16.501 1.00 50.06 204 LEU A CA 1
ATOM 1555 C C . LEU A 1 204 ? -15.269 -2.532 18.029 1.00 50.06 204 LEU A C 1
ATOM 1557 O O . LEU A 1 204 ? -14.514 -3.233 18.693 1.00 50.06 204 LEU A O 1
ATOM 1561 N N . LYS A 1 205 ? -16.062 -1.621 18.610 1.00 48.47 205 LYS A N 1
ATOM 1562 C CA . LYS A 1 205 ? -16.188 -1.437 20.072 1.00 48.47 205 LYS A CA 1
ATOM 1563 C C . LYS A 1 205 ? -17.130 -2.450 20.732 1.00 48.47 205 LYS A C 1
ATOM 1565 O O . LYS A 1 205 ? -16.907 -2.801 21.886 1.00 48.47 205 LYS A O 1
ATOM 1570 N N . LYS A 1 206 ? -18.194 -2.874 20.039 1.00 44.88 206 LYS A N 1
ATOM 1571 C CA . LYS A 1 206 ? -19.192 -3.855 20.512 1.00 44.88 206 LYS A CA 1
ATOM 1572 C C . LYS A 1 206 ? -18.672 -5.285 20.430 1.00 44.88 206 LYS A C 1
ATOM 1574 O O . LYS A 1 206 ? -19.085 -6.137 21.213 1.00 44.88 206 LYS A O 1
ATOM 1579 N N . ALA A 1 207 ? -17.769 -5.558 19.496 1.00 45.88 207 ALA A N 1
ATOM 1580 C CA . ALA A 1 207 ? -17.079 -6.830 19.436 1.00 45.88 207 ALA A CA 1
ATOM 1581 C C . ALA A 1 207 ? -16.176 -7.005 20.671 1.00 45.88 207 ALA A C 1
ATOM 1583 O O . ALA A 1 207 ? -15.440 -6.101 21.066 1.00 45.88 207 ALA A O 1
ATOM 1584 N N . SER A 1 208 ? -16.244 -8.186 21.298 1.00 45.59 208 SER A N 1
ATOM 1585 C CA . SER A 1 208 ? -15.422 -8.520 22.468 1.00 45.59 208 SER A CA 1
ATOM 1586 C C . SER A 1 208 ? -13.945 -8.268 22.147 1.00 45.59 208 SER A C 1
ATOM 1588 O O . SER A 1 208 ? -13.457 -8.822 21.160 1.00 45.59 208 SER A O 1
ATOM 1590 N N . PRO A 1 209 ? -13.201 -7.502 22.969 1.00 46.44 209 PRO A N 1
ATOM 1591 C CA . PRO A 1 209 ? -11.778 -7.263 22.742 1.00 46.44 209 PRO A CA 1
ATOM 1592 C C . PRO A 1 209 ? -10.977 -8.564 22.649 1.00 46.44 209 PRO A C 1
ATOM 1594 O O . PRO A 1 209 ? -9.985 -8.624 21.934 1.00 46.44 209 PRO A O 1
ATOM 1597 N N . ILE A 1 210 ? -11.427 -9.617 23.341 1.00 44.56 210 ILE A N 1
ATOM 1598 C CA . ILE A 1 210 ? -10.846 -10.960 23.284 1.00 44.56 210 ILE A CA 1
ATOM 1599 C C . ILE A 1 210 ? -11.225 -11.663 21.982 1.00 44.56 210 ILE A C 1
ATOM 1601 O O . ILE A 1 210 ? -10.338 -12.209 21.342 1.00 44.56 210 ILE A O 1
ATOM 1605 N N . ASN A 1 211 ? -12.482 -11.599 21.533 1.00 40.78 211 ASN A N 1
ATOM 1606 C CA . ASN A 1 211 ? -12.898 -12.251 20.284 1.00 40.78 211 ASN A CA 1
ATOM 1607 C C . ASN A 1 211 ? -12.317 -11.550 19.058 1.00 40.78 211 ASN A C 1
ATOM 1609 O O . ASN A 1 211 ? -11.900 -12.228 18.133 1.00 40.78 211 ASN A O 1
ATOM 1613 N N . LEU A 1 212 ? -12.208 -10.219 19.077 1.00 41.66 212 LEU A N 1
ATOM 1614 C CA . LEU A 1 212 ? -11.433 -9.461 18.099 1.00 41.66 212 LEU A CA 1
ATOM 1615 C C . LEU A 1 212 ? -9.984 -9.924 18.131 1.00 41.66 212 LEU A C 1
ATOM 1617 O O . LEU A 1 212 ? -9.449 -10.294 17.107 1.00 41.66 212 LEU A O 1
ATOM 1621 N N . LYS A 1 213 ? -9.340 -9.977 19.297 1.00 37.06 213 LYS A N 1
ATOM 1622 C CA . LYS A 1 213 ? -7.924 -10.360 19.399 1.00 37.06 213 LYS A CA 1
ATOM 1623 C C . LYS A 1 213 ? -7.656 -11.830 19.047 1.00 37.06 213 LYS A C 1
ATOM 1625 O O . LYS A 1 213 ? -6.554 -12.125 18.603 1.00 37.06 213 LYS A O 1
ATOM 1630 N N . VAL A 1 214 ? -8.627 -12.724 19.239 1.00 35.59 214 VAL A N 1
ATOM 1631 C CA . VAL A 1 214 ? -8.579 -14.138 18.832 1.00 35.59 214 VAL A CA 1
ATOM 1632 C C . VAL A 1 214 ? -8.829 -14.261 17.330 1.00 35.59 214 VAL A C 1
ATOM 1634 O O . VAL A 1 214 ? -7.984 -14.828 16.653 1.00 35.59 214 VAL A O 1
ATOM 1637 N N . ALA A 1 215 ? -9.886 -13.642 16.796 1.00 34.69 215 ALA A N 1
ATOM 1638 C CA . ALA A 1 215 ? -10.169 -13.603 15.358 1.00 34.69 215 ALA A CA 1
ATOM 1639 C C . ALA A 1 215 ? -9.048 -12.914 14.556 1.00 34.69 215 ALA A C 1
ATOM 1641 O O . ALA A 1 215 ? -8.736 -13.328 13.451 1.00 34.69 215 ALA A O 1
ATOM 1642 N N . LEU A 1 216 ? -8.396 -11.900 15.135 1.00 37.97 216 LEU A N 1
ATOM 1643 C CA . LEU A 1 216 ? -7.255 -11.171 14.563 1.00 37.97 216 LEU A CA 1
ATOM 1644 C C . LEU A 1 216 ? -5.901 -11.875 14.767 1.00 37.97 216 LEU A C 1
ATOM 1646 O O . LEU A 1 216 ? -4.885 -11.351 14.323 1.00 37.97 216 LEU A O 1
ATOM 1650 N N . ARG A 1 217 ? -5.858 -12.994 15.503 1.00 30.62 217 ARG A N 1
ATOM 1651 C CA . ARG A 1 217 ? -4.667 -13.854 15.657 1.00 30.62 217 ARG A CA 1
ATOM 1652 C C . ARG A 1 217 ? -4.823 -15.207 14.961 1.00 30.62 217 ARG A C 1
ATOM 1654 O O . ARG A 1 217 ? -3.834 -15.919 14.832 1.00 30.62 217 ARG A O 1
ATOM 1661 N N . SER A 1 218 ? -6.044 -15.577 14.578 1.00 28.58 218 SER A N 1
ATOM 1662 C CA . SER A 1 218 ? -6.370 -16.806 13.847 1.00 28.58 218 SER A CA 1
ATOM 1663 C C . SER A 1 218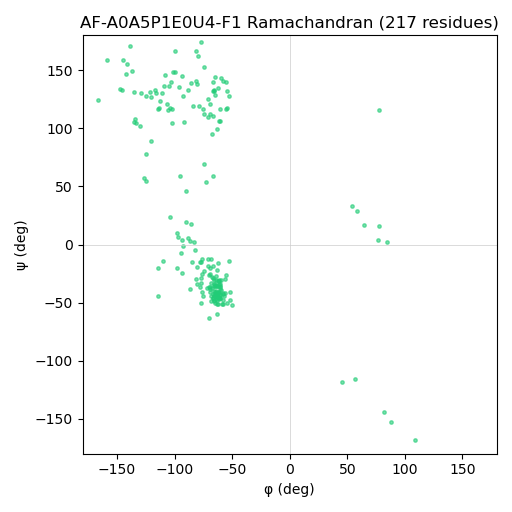 ? -6.416 -16.623 12.324 1.00 28.58 218 SER A C 1
ATOM 1665 O O . SER A 1 218 ? -6.774 -17.564 11.623 1.00 28.58 218 SER A O 1
ATOM 1667 N N . VAL A 1 219 ? -6.086 -15.424 11.835 1.00 34.19 219 VAL A N 1
ATOM 1668 C CA . VAL A 1 219 ? -5.890 -15.038 10.427 1.00 34.19 219 VAL A CA 1
ATOM 1669 C C . VAL A 1 219 ? -4.560 -14.299 10.353 1.00 34.19 219 VAL A C 1
ATOM 1671 O O . VAL A 1 219 ? -3.829 -14.494 9.363 1.00 34.19 219 VAL A O 1
#

Solvent-accessible surface area (backbone atoms only — not comparable to full-atom values): 11537 Å² total; per-residue (Å²): 138,82,80,84,81,78,80,75,77,78,78,72,82,56,50,59,44,77,46,80,58,86,42,33,37,38,40,31,31,42,35,48,93,60,31,21,37,42,41,64,68,44,45,56,49,48,45,53,49,55,60,49,44,69,72,33,86,61,47,60,36,40,36,40,37,30,37,74,77,9,22,10,58,7,54,44,55,70,63,32,52,53,35,37,78,72,71,40,46,66,59,36,53,50,41,52,53,50,42,54,51,39,29,49,48,48,55,67,44,92,56,55,30,36,23,44,37,45,15,33,30,15,49,51,27,36,47,74,27,62,46,29,79,34,23,35,17,14,86,59,12,37,36,34,18,55,32,46,85,74,77,41,79,49,94,57,59,73,68,38,12,74,67,36,49,76,33,43,22,66,53,26,38,76,72,55,64,16,78,40,75,49,58,58,65,63,63,59,70,53,60,83,55,72,60,58,62,50,44,52,54,47,52,63,65,70,42,52,73,63,56,51,54,46,61,69,65,77,103

Mean predicted aligned error: 9.31 Å

Foldseek 3Di:
DDDDDDPDDPPPPDQWDWDDQFQEIEIEGPPVVQLSADELVNLVVLVVVLVVLLPDPRHQEYEQAYPDQFRYAYHPVVVQVVCVVVVNNVVNVVSVVSLVVQLVCLLVRPHAYAYEGHAEQEHSSLSNAQSGLAYEFEQRGKYAYCQVVVVHAGPDDDVRRVPRDIDHRVRCCVVVSHVYYDYVVVVVVPPPDSVVVVVVVVVVVPPDPVNCVVSSVVD

InterPro domains:
  IPR029045 ClpP/crotonase-like domain superfamily [SSF52096] (13-216)
  IPR032259 Enoyl-CoA hydratase/isomerase, HIBYL-CoA-H type [PTHR43176] (12-186)
  IPR045004 Enoyl-CoA hydratase/isomerase domain [PF16113] (24-188)

Sequence (219 aa):
MAAPQIKGDVVDTDQVLVEEKGCVRVLTLNRPRQLNALSSQMILKLLKLFTAYEKDPTAKLLIMKGKGRAFCAGSDVSAVTHSITQGHWTNGANVFWNQYILDYIIATYSKPQVSFLNGFVMGGGAGVSIHGRFRVATEKSVFAMPETALGCFPDVGEYVGLTGTRLDGAEMLACGLATHFVPSTEQEVVHWSSEWILTAIELLKKASPINLKVALRSV

pLDDT: mean 81.09, std 20.82, range [28.58, 97.94]

Organism: Asparagus officinalis (NCBI:txid4686)

Radius of gyration: 18.45 Å; Cα contacts (8 Å, |Δi|>4): 378; chains: 1; bounding box: 51×48×53 Å

Secondary structure (DSSP, 8-state):
-PPP----------SEEEEEETTEEEEEE--GGGTT-B-HHHHHHHHHHHHHHHH-TT--EEEEEESSSEEE--B-HHHHHHHHHTT-HHHHHHHHHHHHHHHHHHHT-SS-EEEE--SEEETHHHHHHHTSSEEEE-TT-EEE--GGGGTPPPSS-HHHHHH---EEHHHHHHTTS-SEE--HHHHHH----HHHHHHHHHHHHHS-HHHHHHHTT--

Nearest PDB structures (foldseek):
  6p5u-assembly1_B  TM=7.715E-01  e=8.762E-16  uncultured organism
  7xwc-assembly1_A  TM=7.975E-01  e=9.117E-15  Sphingomonas paucimobilis
  7xwt-assembly1_B  TM=7.894E-01  e=1.102E-14  Sphingomonas paucimobilis
  3g64-assembly1_A  TM=7.639E-01  e=9.868E-13  Streptomyces coelicolor A3(2)
  4mi2-assembly1_A  TM=7.710E-01  e=5.947E-13  Mycobacteroides abscessus ATCC 19977